Protein AF-A0A3C0NTE4-F1 (afdb_monomer)

Secondary structure (DSSP, 8-state):
-----B--EETTEE--B-SPPEEEEETTEEEEEEE-B--SSGGGGT-----EEEEEEES---S-BS-GGGTSEEE-EEESSSSEEEE-------TTTS-EEEEE--STT-B--S--EEETTEEEEEEEE---BTTBTT-EEEEEEEETTTSS----SS---EEEEEESS-EEEEEEEEETTEEEEEEEETTEEEEEEETT------S-S-------------

pLDDT: mean 89.64, std 13.51, range [40.78, 98.81]

Mean predicted aligned error: 5.77 Å

Foldseek 3Di:
DDAAAEFEDDPNHGFAFQAAWDWFADPNWIWTKTKTADDDDPVLLPDQGWIKIDIFTPPPDPHYHYYLVVFAAEWEWADPDDFWIFTPDDDDFDVVPGGYHMYIDPDGSKGFNYYWDDDQQKIWTKIFRRDCDPVANQHWIKTFIARSRHRFDQQDVVGDRIGIGIGPAGWPDWDWDADPNDTWIFTAGPVHRDTDTDPDRDHNHDPPGDDDDDDDDDDDDD

Sequence (222 aa):
TVLKFAKLQANGIAQPITTSPELGLVDNKKVIIAGTGKYLEVADLTNSDQQTLYAIKDDSATATLNNPRATLVQQTIVPDGADTRKSGTNNGVNFTTGNGWYVDFPDPRERQNISSRLVLGTLLLPTTVPTSTACQPAGYGWFNYLDYRTGLAVKTTPSSNVVSQRTTAPSVGFNVVYIDGKPKVSNVVADNPNPVLLPDIPFAGSGTGFQVKRSIWREITE

Structure (mmCIF, N/CA/C/O backbone):
data_AF-A0A3C0NTE4-F1
#
_entry.id   AF-A0A3C0NTE4-F1
#
loop_
_atom_site.group_PDB
_atom_site.id
_atom_site.type_symbol
_atom_site.label_atom_id
_atom_site.label_alt_id
_atom_site.label_comp_id
_atom_site.label_asym_id
_atom_site.label_entity_id
_atom_site.label_seq_id
_atom_site.pdbx_PDB_ins_code
_atom_site.Cartn_x
_atom_site.Cartn_y
_atom_site.Cartn_z
_atom_site.occupancy
_atom_site.B_iso_or_equiv
_atom_site.auth_seq_id
_atom_site.auth_comp_id
_atom_site.auth_asym_id
_atom_site.auth_atom_id
_atom_site.pdbx_PDB_model_num
ATOM 1 N N . THR A 1 1 ? -29.127 0.402 8.827 1.00 64.44 1 THR A N 1
ATOM 2 C CA . THR A 1 1 ? -28.525 1.659 8.343 1.00 64.44 1 THR A CA 1
ATOM 3 C C . THR A 1 1 ? -27.193 1.339 7.715 1.00 64.44 1 THR A C 1
ATOM 5 O O . THR A 1 1 ? -26.429 0.601 8.325 1.00 64.44 1 THR A O 1
ATOM 8 N N . VAL A 1 2 ? -26.945 1.802 6.492 1.00 72.81 2 VAL A N 1
ATOM 9 C CA . VAL A 1 2 ? -25.637 1.658 5.838 1.00 72.81 2 VAL A CA 1
ATOM 10 C C . VAL A 1 2 ? -24.774 2.846 6.257 1.00 72.81 2 VAL A C 1
ATOM 12 O O . VAL A 1 2 ? -25.259 3.973 6.276 1.00 72.81 2 VAL A O 1
ATOM 15 N N . LEU A 1 3 ? -23.523 2.590 6.637 1.00 84.94 3 LEU A N 1
ATOM 16 C CA . LEU A 1 3 ? -22.565 3.616 7.037 1.00 84.94 3 LEU A CA 1
ATOM 17 C C . LEU A 1 3 ? -21.454 3.702 5.992 1.00 84.94 3 LEU A C 1
ATOM 19 O O . LEU A 1 3 ? -20.805 2.700 5.691 1.00 84.94 3 LEU A O 1
ATOM 23 N N . LYS A 1 4 ? -21.171 4.909 5.493 1.00 89.75 4 LYS A N 1
ATOM 24 C CA . LYS A 1 4 ? -19.922 5.165 4.770 1.00 89.75 4 LYS A CA 1
ATOM 25 C C . LYS A 1 4 ? -18.762 5.039 5.757 1.00 89.75 4 LYS A C 1
ATOM 27 O O . LYS A 1 4 ? -18.670 5.840 6.683 1.00 89.75 4 LYS A O 1
ATOM 32 N N . PHE A 1 5 ? -17.887 4.057 5.562 1.00 92.38 5 PHE A N 1
ATOM 33 C CA . PHE A 1 5 ? -16.819 3.750 6.520 1.00 92.38 5 PHE A CA 1
ATOM 34 C C . PHE A 1 5 ? -15.799 4.896 6.669 1.00 92.38 5 PHE A C 1
ATOM 36 O O . PHE A 1 5 ? -15.594 5.413 7.767 1.00 92.38 5 PHE A O 1
ATOM 43 N N . ALA A 1 6 ? -15.206 5.357 5.562 1.00 94.56 6 ALA A N 1
ATOM 44 C CA . ALA A 1 6 ? -14.203 6.424 5.560 1.00 94.56 6 ALA A CA 1
ATOM 45 C C . ALA A 1 6 ? -14.244 7.265 4.271 1.00 94.56 6 ALA A C 1
ATOM 47 O O . ALA A 1 6 ? -14.741 6.818 3.235 1.00 94.56 6 ALA A O 1
ATOM 48 N N . LYS A 1 7 ? -13.700 8.487 4.327 1.00 95.50 7 LYS A N 1
ATOM 49 C CA . LYS A 1 7 ? -13.364 9.312 3.154 1.00 95.50 7 LYS A CA 1
ATOM 50 C C . LYS A 1 7 ? -11.841 9.386 3.032 1.00 95.50 7 LYS A C 1
ATOM 52 O O . LYS A 1 7 ? -11.196 10.044 3.843 1.00 95.50 7 LYS A O 1
ATOM 57 N N . LEU A 1 8 ? -11.272 8.678 2.057 1.00 97.19 8 LEU A N 1
ATOM 58 C CA . LEU A 1 8 ? -9.827 8.688 1.814 1.00 97.19 8 LEU A CA 1
ATOM 59 C C . LEU A 1 8 ? -9.462 9.898 0.957 1.00 97.19 8 LEU A C 1
ATOM 61 O O . LEU A 1 8 ? -10.067 10.123 -0.093 1.00 97.19 8 LEU A O 1
ATOM 65 N N . GLN A 1 9 ? -8.504 10.688 1.432 1.00 96.19 9 GLN A N 1
ATOM 66 C CA . GLN A 1 9 ? -8.061 11.897 0.754 1.00 96.19 9 GLN A CA 1
ATOM 67 C C . GLN A 1 9 ? -6.613 12.237 1.103 1.00 96.19 9 GLN A C 1
ATOM 69 O O . GLN A 1 9 ? -6.148 11.982 2.219 1.00 96.19 9 GLN A O 1
ATOM 74 N N . ALA A 1 10 ? -5.927 12.886 0.168 1.00 96.25 10 ALA A N 1
ATOM 75 C CA . ALA A 1 10 ? -4.619 13.501 0.355 1.00 96.25 10 ALA A CA 1
ATOM 76 C C . ALA A 1 10 ? -4.703 14.959 -0.090 1.00 96.25 10 ALA A C 1
ATOM 78 O O . ALA A 1 10 ? -5.203 15.234 -1.175 1.00 96.25 10 ALA A O 1
ATOM 79 N N . ASN A 1 11 ? -4.253 15.902 0.743 1.00 93.50 11 ASN A N 1
ATOM 80 C CA . ASN A 1 11 ? -4.278 17.337 0.418 1.00 93.50 11 ASN A CA 1
ATOM 81 C C . ASN A 1 11 ? -5.663 17.852 -0.036 1.00 93.50 11 ASN A C 1
ATOM 83 O O . ASN A 1 11 ? -5.763 18.710 -0.905 1.00 93.50 11 ASN A O 1
ATOM 87 N N . GLY A 1 12 ? -6.740 17.298 0.533 1.00 92.44 12 GLY A N 1
ATOM 88 C CA . GLY A 1 12 ? -8.122 17.639 0.170 1.00 92.44 12 GLY A CA 1
ATOM 89 C C . GLY A 1 12 ? -8.637 16.997 -1.125 1.00 92.44 12 GLY A C 1
ATOM 90 O O . GLY A 1 12 ? -9.803 17.182 -1.459 1.00 92.44 12 GLY A O 1
ATOM 91 N N . ILE A 1 13 ? -7.814 16.216 -1.827 1.00 95.94 13 ILE A N 1
ATOM 92 C CA . ILE A 1 13 ? -8.187 15.490 -3.044 1.00 95.94 13 ILE A CA 1
ATOM 93 C C . ILE A 1 13 ? -8.618 14.073 -2.665 1.00 95.94 13 ILE A C 1
ATOM 95 O O . ILE A 1 13 ? -7.888 13.358 -1.974 1.00 95.94 13 ILE A O 1
ATOM 99 N N . ALA A 1 14 ? -9.810 13.667 -3.107 1.00 96.38 14 ALA A N 1
ATOM 100 C CA . ALA A 1 14 ? -10.323 12.319 -2.888 1.00 96.38 14 ALA A CA 1
ATOM 101 C C . ALA A 1 14 ? -9.453 11.277 -3.603 1.00 96.38 14 ALA A C 1
ATOM 103 O O . ALA A 1 14 ? -9.078 11.452 -4.760 1.00 96.38 14 ALA A O 1
ATOM 104 N N . GLN A 1 15 ? -9.167 10.170 -2.924 1.00 97.19 15 GLN A N 1
ATOM 105 C CA . GLN A 1 15 ? -8.334 9.104 -3.468 1.00 97.19 15 GLN A CA 1
ATOM 106 C C . GLN A 1 15 ? -9.200 7.900 -3.872 1.00 97.19 15 GLN A C 1
ATOM 108 O O . GLN A 1 15 ? -9.870 7.323 -3.009 1.00 97.19 15 GLN A O 1
ATOM 113 N N . PRO A 1 16 ? -9.223 7.511 -5.160 1.00 96.75 16 PRO A N 1
ATOM 114 C CA . PRO A 1 16 ? -10.034 6.391 -5.626 1.00 96.75 16 PRO A CA 1
ATOM 115 C C . PRO A 1 16 ? -9.473 5.054 -5.132 1.00 96.75 16 PRO A C 1
ATOM 117 O O . PRO A 1 16 ? -8.267 4.905 -4.955 1.00 96.75 16 PRO A O 1
ATOM 120 N N . ILE A 1 17 ? -10.342 4.059 -4.956 1.00 96.94 17 ILE A N 1
ATOM 121 C CA . ILE A 1 17 ? -9.961 2.676 -4.647 1.00 96.94 17 ILE A CA 1
ATOM 122 C C . ILE A 1 17 ? -10.476 1.807 -5.793 1.00 96.94 17 ILE A C 1
ATOM 124 O O . ILE A 1 17 ? -11.678 1.783 -6.039 1.00 96.94 17 ILE A O 1
ATOM 128 N N . THR A 1 18 ? -9.585 1.101 -6.488 1.00 95.69 18 THR A N 1
ATOM 129 C CA . THR A 1 18 ? -9.959 0.195 -7.595 1.00 95.69 18 THR A CA 1
ATOM 130 C C . THR A 1 18 ? -9.745 -1.280 -7.271 1.00 95.69 18 THR A C 1
ATOM 132 O O . THR A 1 18 ? -10.193 -2.155 -8.008 1.00 95.69 18 THR A O 1
ATOM 135 N N . THR A 1 19 ? -9.091 -1.579 -6.150 1.00 95.06 19 THR A N 1
ATOM 136 C CA . THR A 1 19 ? -8.780 -2.943 -5.721 1.00 95.06 19 THR A CA 1
ATOM 137 C C . THR A 1 19 ? -9.602 -3.355 -4.514 1.00 95.06 19 THR A C 1
ATOM 139 O O . THR A 1 19 ? -9.972 -2.519 -3.690 1.00 95.06 19 THR A O 1
ATOM 142 N N . SER A 1 20 ? -9.828 -4.660 -4.353 1.00 93.81 20 SER A N 1
ATOM 143 C CA . SER A 1 20 ? -10.493 -5.172 -3.154 1.00 93.81 20 SER A CA 1
ATOM 144 C C . SER A 1 20 ? -9.650 -4.873 -1.904 1.00 93.81 20 SER A C 1
ATOM 146 O O . SER A 1 20 ? -8.464 -5.211 -1.899 1.00 93.81 20 SER A O 1
ATOM 148 N N . PRO A 1 21 ? -10.230 -4.283 -0.842 1.00 95.12 21 PRO A N 1
ATOM 149 C CA . PRO A 1 21 ? -9.577 -4.175 0.454 1.00 95.12 21 PRO A CA 1
ATOM 150 C C . PRO A 1 21 ? -9.241 -5.551 1.028 1.00 95.12 21 PRO A C 1
ATOM 152 O O . PRO A 1 21 ? -10.011 -6.505 0.884 1.00 95.12 21 PRO A O 1
ATOM 155 N N . GLU A 1 22 ? -8.124 -5.630 1.737 1.00 95.12 22 GLU A N 1
ATOM 156 C CA . GLU A 1 22 ? -7.721 -6.810 2.490 1.00 95.12 22 GLU A CA 1
ATOM 157 C C . GLU A 1 22 ? -8.137 -6.658 3.957 1.00 95.12 22 GLU A C 1
ATOM 159 O O . GLU A 1 22 ? -8.094 -5.568 4.529 1.00 95.12 22 GLU A O 1
ATOM 164 N N . LEU A 1 23 ? -8.558 -7.759 4.576 1.00 93.31 23 LEU A N 1
ATOM 165 C CA . LEU A 1 23 ? -8.965 -7.778 5.978 1.00 93.31 23 LEU A CA 1
ATOM 166 C C . LEU A 1 23 ? -7.893 -8.447 6.833 1.00 93.31 23 LEU A C 1
ATOM 168 O O . LEU A 1 23 ? -7.402 -9.526 6.504 1.00 93.31 23 LEU A O 1
ATOM 172 N N . GLY A 1 24 ? -7.572 -7.819 7.958 1.00 91.00 24 GLY A N 1
ATOM 173 C CA . GLY A 1 24 ? -6.685 -8.357 8.981 1.00 91.00 24 GLY A CA 1
ATOM 174 C C . GLY A 1 24 ? -7.336 -8.350 10.361 1.00 91.00 24 GLY A C 1
ATOM 175 O O . GLY A 1 24 ? -8.326 -7.660 10.606 1.00 91.00 24 GLY A O 1
ATOM 176 N N . LEU A 1 25 ? -6.745 -9.110 11.280 1.00 91.75 25 LEU A N 1
ATOM 177 C CA .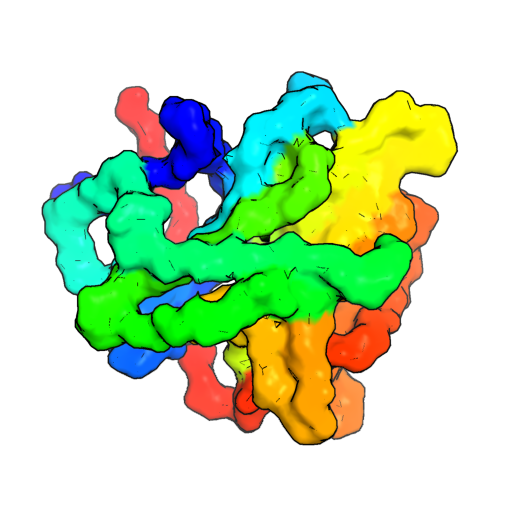 LEU A 1 25 ? -7.057 -9.056 12.706 1.00 91.75 25 LEU A CA 1
ATOM 178 C C . LEU A 1 25 ? -5.785 -8.646 13.456 1.00 91.75 25 LEU A C 1
ATOM 180 O O . LEU A 1 25 ? -4.761 -9.317 13.320 1.00 91.75 25 LEU A O 1
ATOM 184 N N . VAL A 1 26 ? -5.832 -7.551 14.213 1.00 91.06 26 VAL A N 1
ATOM 185 C CA . VAL A 1 26 ? -4.727 -7.068 15.061 1.00 91.06 26 VAL A CA 1
ATOM 186 C C . VAL A 1 26 ? -5.277 -6.884 16.464 1.00 91.06 26 VAL A C 1
ATOM 188 O O . VAL A 1 26 ? -6.219 -6.122 16.635 1.00 91.06 26 VAL A O 1
ATOM 191 N N . ASP A 1 27 ? -4.748 -7.606 17.451 1.00 88.44 27 ASP A N 1
ATOM 192 C CA . ASP A 1 27 ? -5.193 -7.517 18.852 1.00 88.44 27 ASP A CA 1
ATOM 193 C C . ASP A 1 27 ? -6.727 -7.621 19.013 1.00 88.44 27 ASP A C 1
ATOM 195 O O . ASP A 1 27 ? -7.369 -6.817 19.687 1.00 88.44 27 ASP A O 1
ATOM 199 N N . ASN A 1 28 ? -7.340 -8.598 18.329 1.00 88.44 28 ASN A N 1
ATOM 200 C CA . ASN A 1 28 ? -8.797 -8.808 18.231 1.00 88.44 28 ASN A CA 1
ATOM 201 C C . ASN A 1 28 ? -9.605 -7.656 17.603 1.00 88.44 28 ASN A C 1
ATOM 203 O O . ASN A 1 28 ? -10.836 -7.686 17.610 1.00 88.44 28 ASN A O 1
ATOM 207 N N . LYS A 1 29 ? -8.943 -6.668 17.003 1.00 90.94 29 LYS A N 1
ATOM 208 C CA . LYS A 1 29 ? -9.568 -5.603 16.220 1.00 90.94 29 LYS A CA 1
ATOM 209 C C . LYS A 1 29 ? -9.537 -5.952 14.740 1.00 90.94 29 LYS A C 1
ATOM 211 O O . LYS A 1 29 ? -8.497 -6.349 14.209 1.00 90.94 29 LYS A O 1
ATOM 216 N N . LYS A 1 30 ? -10.681 -5.816 14.067 1.00 92.44 30 LYS A N 1
ATOM 217 C CA . LYS A 1 30 ? -10.756 -5.961 12.610 1.00 92.44 30 LYS A CA 1
ATOM 218 C C . LYS A 1 30 ? -10.056 -4.763 11.986 1.00 92.44 30 LYS A C 1
ATOM 220 O O . LYS A 1 30 ? -10.242 -3.634 12.434 1.00 92.44 30 LYS A O 1
ATOM 225 N N . VAL A 1 31 ? -9.247 -5.008 10.969 1.00 94.56 31 VAL A N 1
ATOM 226 C CA . VAL A 1 31 ? -8.503 -3.970 10.259 1.00 94.56 31 VAL A CA 1
ATOM 227 C C . VAL A 1 31 ? -8.813 -4.092 8.780 1.00 94.56 31 VAL A C 1
ATOM 229 O O . VAL A 1 31 ? -8.648 -5.162 8.196 1.00 94.56 31 VAL A O 1
ATOM 232 N N . ILE A 1 32 ? -9.270 -2.995 8.189 1.00 95.81 32 ILE A N 1
ATOM 233 C CA . ILE A 1 32 ? -9.521 -2.857 6.760 1.00 95.81 32 ILE A CA 1
ATOM 234 C C . ILE A 1 32 ? -8.296 -2.195 6.146 1.00 95.81 32 ILE A C 1
ATOM 236 O O . ILE A 1 32 ? -7.936 -1.076 6.514 1.00 95.81 32 ILE A O 1
ATOM 240 N N . ILE A 1 33 ? -7.658 -2.892 5.215 1.00 97.88 33 ILE A N 1
ATOM 241 C CA . ILE A 1 33 ? -6.460 -2.437 4.525 1.00 97.88 33 ILE A CA 1
ATOM 242 C C . ILE A 1 33 ? -6.824 -2.138 3.077 1.00 97.88 33 ILE A C 1
ATOM 244 O O . ILE A 1 33 ? -7.288 -3.019 2.359 1.00 97.88 33 ILE A O 1
ATOM 248 N N . ALA A 1 34 ? -6.605 -0.909 2.634 1.00 97.69 34 ALA A N 1
ATOM 249 C CA . ALA A 1 34 ? -6.894 -0.493 1.269 1.00 97.69 34 ALA A CA 1
ATOM 250 C C . ALA A 1 34 ? -5.816 0.471 0.788 1.00 97.69 34 ALA A C 1
ATOM 252 O O . ALA A 1 34 ? -5.534 1.463 1.462 1.00 97.69 34 ALA A O 1
ATOM 253 N N . GLY A 1 35 ? -5.221 0.192 -0.368 1.00 98.19 35 GLY A N 1
ATOM 254 C CA . GLY A 1 35 ? -4.438 1.189 -1.081 1.00 98.19 35 GLY A CA 1
ATOM 255 C C . GLY A 1 35 ? -5.264 1.862 -2.160 1.00 98.19 35 GLY A C 1
ATOM 256 O O . GLY A 1 35 ? -6.245 1.318 -2.676 1.00 98.19 35 GLY A O 1
ATOM 257 N N . THR A 1 36 ? -4.881 3.097 -2.440 1.00 98.44 36 THR A N 1
ATOM 258 C CA . THR A 1 36 ? -5.585 3.960 -3.372 1.00 98.44 36 THR A CA 1
ATOM 259 C C . THR A 1 36 ? -4.879 3.997 -4.721 1.00 98.44 36 THR A C 1
ATOM 261 O O . THR A 1 36 ? -3.681 3.720 -4.850 1.00 98.44 36 THR A O 1
ATOM 264 N N . GLY A 1 37 ? -5.646 4.318 -5.751 1.00 97.25 37 GLY A N 1
ATOM 265 C CA . GLY A 1 37 ? -5.175 4.329 -7.119 1.00 97.25 37 GLY A CA 1
ATOM 266 C C . GLY A 1 37 ? -6.257 3.957 -8.112 1.00 97.25 37 GLY A C 1
ATOM 267 O O . GLY A 1 37 ? -7.095 3.094 -7.845 1.00 97.25 37 GLY A O 1
ATOM 268 N N . LYS A 1 38 ? -6.199 4.582 -9.289 1.00 94.50 38 LYS A N 1
ATOM 269 C CA . LYS A 1 38 ? -6.908 4.127 -10.486 1.00 94.50 38 LYS A CA 1
ATOM 270 C C . LYS A 1 38 ? -5.971 4.073 -11.690 1.00 94.50 38 LYS A C 1
ATOM 272 O O . LYS A 1 38 ? -5.059 4.895 -11.818 1.00 94.50 38 LYS A O 1
ATOM 277 N N . TYR A 1 39 ? -6.174 3.060 -12.523 1.00 92.31 39 TYR A N 1
ATOM 278 C CA . TYR A 1 39 ? -5.404 2.815 -13.741 1.00 92.31 39 TYR A CA 1
ATOM 279 C C . TYR A 1 39 ? -6.313 2.190 -14.807 1.00 92.31 39 TYR A C 1
ATOM 281 O O . TYR A 1 39 ? -6.113 1.057 -15.234 1.00 92.31 39 TYR A O 1
ATOM 289 N N . LEU A 1 40 ? -7.392 2.905 -15.131 1.00 90.12 40 LEU A N 1
ATOM 290 C CA . LEU A 1 40 ? -8.499 2.450 -15.980 1.00 90.12 40 LEU A CA 1
ATOM 291 C C . LEU A 1 40 ? -8.756 3.399 -17.163 1.00 90.12 40 LEU A C 1
ATOM 293 O O . LEU A 1 40 ? -9.425 3.016 -18.118 1.00 90.12 40 LEU A O 1
ATOM 297 N N . GLU A 1 41 ? -8.225 4.623 -17.116 1.00 90.31 41 GLU A N 1
ATOM 298 C CA . GLU A 1 41 ? -8.459 5.675 -18.108 1.00 90.31 41 GLU A CA 1
ATOM 299 C C . GLU A 1 41 ? -7.144 6.326 -18.560 1.00 90.31 41 GLU A C 1
ATOM 301 O O . GLU A 1 41 ? -6.145 6.324 -17.844 1.00 90.31 41 GLU A O 1
ATOM 306 N N . VAL A 1 42 ? -7.145 6.977 -19.727 1.00 88.69 42 VAL A N 1
ATOM 307 C CA . VAL A 1 42 ? -5.946 7.643 -20.277 1.00 88.69 42 VAL A CA 1
ATOM 308 C C . VAL A 1 42 ? -5.405 8.736 -19.346 1.00 88.69 42 VAL A C 1
ATOM 310 O O . VAL A 1 42 ? -4.193 8.888 -19.207 1.00 88.69 42 VAL A O 1
ATOM 313 N N . ALA A 1 43 ? -6.285 9.468 -18.655 1.00 90.81 43 ALA A N 1
ATOM 314 C CA . ALA A 1 43 ? -5.885 10.504 -17.699 1.00 90.81 43 ALA A CA 1
ATOM 315 C C . ALA A 1 43 ? -5.075 9.949 -16.508 1.00 90.81 43 ALA A C 1
ATOM 317 O O . ALA A 1 43 ? -4.324 10.687 -15.864 1.00 90.81 43 ALA A O 1
ATOM 318 N N . ASP A 1 44 ? -5.172 8.645 -16.235 1.00 91.06 44 ASP A N 1
ATOM 319 C CA . ASP A 1 44 ? -4.432 7.999 -15.152 1.00 91.06 44 ASP A CA 1
ATOM 320 C C . ASP A 1 44 ? -2.938 7.933 -15.436 1.00 91.06 44 ASP A C 1
ATOM 322 O O . ASP A 1 44 ? -2.146 7.913 -14.498 1.00 91.06 44 ASP A O 1
ATOM 326 N N . LEU A 1 45 ? -2.541 7.966 -16.709 1.00 89.75 45 LEU A N 1
ATOM 327 C CA . LEU A 1 45 ? -1.137 7.920 -17.109 1.00 89.75 45 LEU A CA 1
ATOM 328 C C . LEU A 1 45 ? -0.361 9.166 -16.650 1.00 89.75 45 LEU A C 1
ATOM 330 O O . LEU A 1 45 ? 0.850 9.103 -16.440 1.00 89.75 45 LEU A O 1
ATOM 334 N N . THR A 1 46 ? -1.049 10.300 -16.492 1.00 91.94 46 THR A N 1
ATOM 335 C CA . THR A 1 46 ? -0.427 11.593 -16.174 1.00 91.94 46 THR A CA 1
ATOM 336 C C . THR A 1 46 ? -0.824 12.151 -14.813 1.00 91.94 46 THR A C 1
ATOM 338 O O . THR A 1 46 ? -0.075 12.973 -14.281 1.00 91.94 46 THR A O 1
ATOM 341 N N . ASN A 1 47 ? -1.950 11.711 -14.232 1.00 93.19 47 ASN A N 1
ATOM 342 C CA . ASN A 1 47 ? -2.381 12.136 -12.899 1.00 93.19 47 ASN A CA 1
ATOM 343 C C . ASN A 1 47 ? -1.296 11.833 -11.852 1.00 93.19 47 ASN A C 1
ATOM 345 O O . ASN A 1 47 ? -0.830 10.697 -11.743 1.00 93.19 47 ASN A O 1
ATOM 349 N N . SER A 1 48 ? -0.906 12.857 -11.096 1.00 95.06 48 SER A N 1
ATOM 350 C CA . SER A 1 48 ? 0.139 12.802 -10.070 1.00 95.06 48 SER A CA 1
ATOM 351 C C . SER A 1 48 ? -0.391 13.059 -8.664 1.00 95.06 48 SER A C 1
ATOM 353 O O . SER A 1 48 ? 0.396 13.392 -7.780 1.00 95.06 48 SER A O 1
ATOM 355 N N . ASP A 1 49 ? -1.701 12.927 -8.453 1.00 96.62 49 ASP A N 1
ATOM 356 C CA . ASP A 1 49 ? -2.274 13.066 -7.120 1.00 96.62 49 ASP A CA 1
ATOM 357 C C . ASP A 1 49 ? -1.731 11.950 -6.226 1.00 96.62 49 ASP A C 1
ATOM 359 O O . ASP A 1 49 ? -1.698 10.778 -6.620 1.00 96.62 49 ASP A O 1
ATOM 363 N N . GLN A 1 50 ? -1.304 12.322 -5.018 1.00 98.00 50 GLN A N 1
ATOM 364 C CA . GLN A 1 50 ? -0.722 11.397 -4.051 1.00 98.00 50 GLN A CA 1
ATOM 365 C C . GLN A 1 50 ? -1.671 10.222 -3.801 1.00 98.00 50 GLN A C 1
ATOM 367 O O . GLN A 1 50 ? -2.846 10.423 -3.489 1.00 98.00 50 GLN A O 1
ATOM 372 N N . GLN A 1 51 ? -1.151 9.000 -3.886 1.00 98.56 51 GLN A N 1
ATOM 373 C CA . GLN A 1 51 ? -1.855 7.780 -3.496 1.00 98.56 51 GLN A CA 1
ATOM 374 C C . GLN A 1 51 ? -1.215 7.157 -2.255 1.00 98.56 51 GLN A C 1
ATOM 376 O O . GLN A 1 51 ? -0.076 7.468 -1.896 1.00 98.56 51 GLN A O 1
ATOM 381 N N . THR A 1 52 ? -1.976 6.319 -1.561 1.00 98.75 52 THR A N 1
ATOM 382 C CA . THR A 1 52 ? -1.684 5.959 -0.174 1.00 98.75 52 THR A CA 1
ATOM 383 C C . THR A 1 52 ? -2.228 4.589 0.146 1.00 98.75 52 THR A C 1
ATOM 385 O O . THR A 1 52 ? -3.304 4.207 -0.307 1.00 98.75 52 THR A O 1
ATOM 388 N N . LEU A 1 53 ? -1.506 3.874 0.993 1.00 98.81 53 LEU A N 1
ATOM 389 C CA . LEU A 1 53 ? -1.986 2.674 1.645 1.00 98.81 53 LEU A CA 1
ATOM 390 C C . LEU A 1 53 ? -2.492 3.014 3.044 1.00 98.81 53 LEU A C 1
ATOM 392 O O . LEU A 1 53 ? -1.790 3.643 3.833 1.00 98.81 53 LEU A O 1
ATOM 396 N N . TYR A 1 54 ? -3.697 2.553 3.357 1.00 98.69 54 TYR A N 1
ATOM 397 C CA . TYR A 1 54 ? -4.345 2.722 4.649 1.00 98.69 54 TYR A CA 1
ATOM 398 C C . TYR A 1 54 ? -4.574 1.371 5.314 1.00 98.69 54 TYR A C 1
ATOM 400 O O . TYR A 1 54 ? -5.003 0.428 4.655 1.00 98.69 54 TYR A O 1
ATOM 408 N N . ALA A 1 55 ? -4.380 1.309 6.629 1.00 98.06 55 ALA A N 1
ATOM 409 C CA . ALA A 1 55 ? -4.861 0.239 7.490 1.00 98.06 55 ALA A CA 1
ATOM 410 C C . ALA A 1 55 ? -5.699 0.861 8.610 1.00 98.06 55 ALA A C 1
ATOM 412 O O . ALA A 1 55 ? -5.167 1.521 9.503 1.00 98.06 55 ALA A O 1
ATOM 413 N N . ILE A 1 56 ? -7.016 0.677 8.539 1.00 97.56 56 ILE A N 1
ATOM 414 C CA . ILE A 1 56 ? -7.994 1.348 9.397 1.00 97.56 56 ILE A CA 1
ATOM 415 C C . ILE A 1 56 ? -8.701 0.311 10.260 1.00 97.56 56 ILE A C 1
ATOM 417 O O . ILE A 1 56 ? -9.250 -0.668 9.759 1.00 97.56 56 ILE A O 1
ATOM 421 N N . LYS A 1 57 ? -8.715 0.544 11.567 1.00 95.50 57 LYS A N 1
ATOM 422 C CA . LYS A 1 57 ? -9.481 -0.242 12.528 1.00 95.50 57 LYS A CA 1
ATOM 423 C C . LYS A 1 57 ? -10.982 -0.105 12.264 1.00 95.50 57 LYS A C 1
ATOM 425 O O . LYS A 1 57 ? -11.506 1.005 12.241 1.00 95.50 57 LYS A O 1
ATOM 430 N N . ASP A 1 58 ? -11.670 -1.233 12.156 1.00 91.88 58 ASP A N 1
ATOM 431 C CA . ASP A 1 58 ? -13.127 -1.322 12.208 1.00 91.88 58 ASP A CA 1
ATOM 432 C C . ASP A 1 58 ? -13.551 -1.926 13.554 1.00 91.88 58 ASP A C 1
ATOM 434 O O . ASP A 1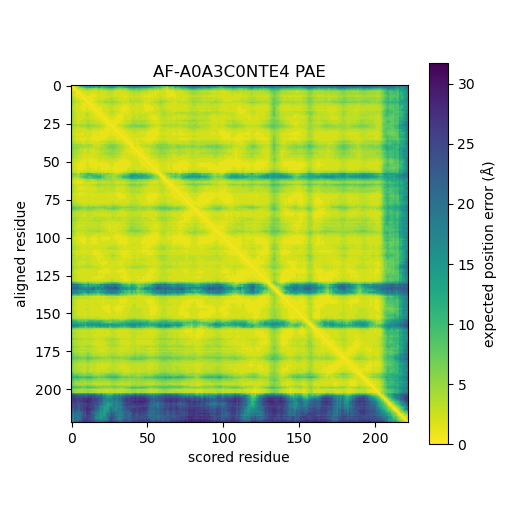 58 ? -13.539 -3.143 13.754 1.00 91.88 58 ASP A O 1
ATOM 438 N N . ASP A 1 59 ? -13.893 -1.052 14.501 1.00 84.44 59 ASP A N 1
ATOM 439 C CA . ASP A 1 59 ? -14.365 -1.420 15.841 1.00 84.44 59 ASP A CA 1
ATOM 440 C C . ASP A 1 59 ? -15.858 -1.108 15.991 1.00 84.44 59 ASP A C 1
ATOM 442 O O . ASP A 1 59 ? -16.278 -0.430 16.924 1.00 84.44 59 ASP A O 1
ATOM 446 N N . SER A 1 60 ? -16.660 -1.575 15.027 1.00 80.81 60 SER A N 1
ATOM 447 C CA . SER A 1 60 ? -18.098 -1.278 14.934 1.00 80.81 60 SER A CA 1
ATOM 448 C C . SER A 1 60 ? -18.357 0.221 14.797 1.00 80.81 60 SER A C 1
ATOM 450 O O . SER A 1 60 ? -19.108 0.815 15.573 1.00 80.81 60 SER A O 1
ATOM 452 N N . ALA A 1 61 ? -17.693 0.838 13.815 1.00 80.50 61 ALA A N 1
ATOM 453 C CA . ALA A 1 61 ? -17.814 2.268 13.568 1.00 80.50 61 ALA A CA 1
ATOM 454 C C . ALA A 1 61 ? -19.292 2.686 13.453 1.00 80.50 61 ALA A C 1
ATOM 456 O O . ALA A 1 61 ? -20.074 2.070 12.730 1.00 80.50 61 ALA A O 1
ATOM 457 N N . THR A 1 62 ? -19.666 3.750 14.164 1.00 85.62 62 THR A N 1
ATOM 458 C CA . THR A 1 62 ? -21.014 4.346 14.126 1.00 85.62 62 THR A CA 1
ATOM 459 C C . THR A 1 62 ? -21.051 5.670 13.362 1.00 85.62 62 THR A C 1
ATOM 461 O O . THR A 1 62 ? -22.128 6.201 13.100 1.00 85.62 62 THR A O 1
ATOM 464 N N . ALA A 1 63 ? -19.885 6.192 12.970 1.00 89.81 63 ALA A N 1
ATOM 465 C CA . ALA A 1 63 ? -19.722 7.434 12.228 1.00 89.81 63 ALA A CA 1
ATOM 466 C C . ALA A 1 63 ? -18.652 7.288 11.136 1.00 89.81 63 ALA A C 1
ATOM 468 O O . ALA A 1 63 ? -17.708 6.510 11.269 1.00 89.81 63 ALA A O 1
ATOM 469 N N . THR A 1 64 ? -18.794 8.060 10.057 1.00 92.38 64 THR A N 1
ATOM 470 C CA . THR A 1 64 ? -17.829 8.086 8.953 1.00 92.38 64 THR A CA 1
ATOM 471 C C . THR A 1 64 ? -16.525 8.746 9.381 1.00 92.38 64 THR A C 1
ATOM 473 O O . THR A 1 64 ? -16.522 9.884 9.855 1.00 92.38 64 THR A O 1
ATOM 476 N N . LEU A 1 65 ? -15.394 8.097 9.104 1.00 93.25 65 LEU A N 1
ATOM 477 C CA . LEU A 1 65 ? -14.077 8.699 9.289 1.00 93.25 65 LEU A CA 1
ATOM 478 C C . LEU A 1 65 ? -13.762 9.660 8.124 1.00 93.25 65 LEU A C 1
ATOM 480 O O . LEU A 1 65 ? -13.278 9.246 7.072 1.00 93.25 65 LEU A O 1
ATOM 484 N N . ASN A 1 66 ? -14.081 10.950 8.289 1.00 90.38 66 ASN A N 1
ATOM 485 C CA . ASN A 1 66 ? -14.021 11.957 7.212 1.00 90.38 66 ASN A CA 1
ATOM 486 C C . ASN A 1 66 ? -12.599 12.363 6.771 1.00 90.38 66 ASN A C 1
ATOM 488 O O . ASN A 1 66 ? -12.445 12.916 5.688 1.00 90.38 66 ASN A O 1
ATOM 492 N N . ASN A 1 67 ? -11.574 12.104 7.586 1.00 92.38 67 ASN A N 1
ATOM 493 C CA . ASN A 1 67 ? -10.170 12.314 7.229 1.00 92.38 67 ASN A CA 1
ATOM 494 C C . ASN A 1 67 ? -9.284 11.370 8.059 1.00 92.38 67 ASN A C 1
ATOM 496 O O . ASN A 1 67 ? -8.787 11.769 9.117 1.00 92.38 67 ASN A O 1
ATOM 500 N N . PRO A 1 68 ? -9.093 10.112 7.627 1.00 95.12 68 PRO A N 1
ATOM 501 C CA . PRO A 1 68 ? -8.351 9.129 8.409 1.00 95.12 68 PRO A CA 1
ATOM 502 C C . PRO A 1 68 ? -6.947 9.598 8.800 1.00 95.12 68 PRO A C 1
ATOM 504 O O . PRO A 1 68 ? -6.533 9.380 9.936 1.00 95.12 68 PRO A O 1
ATOM 507 N N . ARG A 1 69 ? -6.253 10.339 7.925 1.00 96.31 69 ARG A N 1
ATOM 508 C CA . ARG A 1 69 ? -4.890 10.851 8.166 1.00 96.31 69 ARG A CA 1
ATOM 509 C C . ARG A 1 69 ? -4.742 11.704 9.426 1.00 96.31 69 ARG A C 1
ATOM 511 O O . ARG A 1 69 ? -3.646 11.778 9.959 1.00 96.31 69 ARG A O 1
ATOM 518 N N . ALA A 1 70 ? -5.819 12.329 9.905 1.00 95.38 70 ALA A N 1
ATOM 519 C CA . ALA A 1 70 ? -5.797 13.117 11.138 1.00 95.38 70 ALA A CA 1
ATOM 520 C C . ALA A 1 70 ? -5.702 12.253 12.411 1.00 95.38 70 ALA A C 1
ATOM 522 O O . ALA A 1 70 ? -5.380 12.764 13.477 1.00 95.38 70 ALA A O 1
ATOM 523 N N . THR A 1 71 ? -6.016 10.957 12.314 1.00 95.44 71 THR A N 1
ATOM 524 C CA . THR A 1 71 ? -6.076 10.034 13.465 1.00 95.44 71 THR A CA 1
ATOM 525 C C . THR A 1 71 ? -5.198 8.794 13.313 1.00 95.44 71 THR A C 1
ATOM 527 O O . THR A 1 71 ? -4.947 8.092 14.290 1.00 95.44 71 THR A O 1
ATOM 530 N N . LEU A 1 72 ? -4.773 8.489 12.087 1.00 98.12 72 LEU A N 1
ATOM 531 C CA . LEU A 1 72 ? -3.899 7.366 11.784 1.00 98.12 72 LEU A CA 1
ATOM 532 C C . LEU A 1 72 ? -2.435 7.768 11.967 1.00 98.12 72 LEU A C 1
ATOM 534 O O . LEU A 1 72 ? -2.044 8.895 11.669 1.00 98.12 72 LEU A O 1
ATOM 538 N N . VAL A 1 73 ? -1.615 6.813 12.393 1.00 98.69 73 VAL A N 1
ATOM 539 C CA . VAL A 1 73 ? -0.164 6.994 12.483 1.00 98.69 73 VAL A CA 1
ATOM 540 C C . VAL A 1 73 ? 0.429 7.028 11.075 1.00 98.69 73 VAL A C 1
ATOM 542 O O . VAL A 1 73 ? 0.229 6.099 10.293 1.00 98.69 73 VAL A O 1
ATOM 545 N N . GLN A 1 74 ? 1.167 8.087 10.749 1.00 98.62 74 GLN A N 1
ATOM 546 C CA . GLN A 1 74 ? 1.893 8.166 9.485 1.00 98.62 74 GLN A CA 1
ATOM 547 C C . GLN A 1 74 ? 3.149 7.297 9.536 1.00 98.62 74 GLN A C 1
ATOM 549 O O . GLN A 1 74 ? 3.950 7.413 10.466 1.00 98.62 74 GLN A O 1
ATOM 554 N N . GLN A 1 75 ? 3.347 6.488 8.502 1.00 98.69 75 GLN A N 1
ATOM 555 C CA . GLN A 1 75 ? 4.629 5.879 8.174 1.00 98.69 75 GLN A CA 1
ATOM 556 C C . GLN A 1 75 ? 5.193 6.494 6.896 1.00 98.69 75 GLN A C 1
ATOM 558 O O . GLN A 1 75 ? 4.455 7.070 6.093 1.00 98.69 75 GLN A O 1
ATOM 563 N N . THR A 1 76 ? 6.503 6.363 6.698 1.00 98.44 76 THR A N 1
ATOM 564 C CA . THR A 1 76 ? 7.158 6.759 5.448 1.00 98.44 76 THR A CA 1
ATOM 565 C C . THR A 1 76 ? 7.985 5.617 4.877 1.00 98.44 76 THR A C 1
ATOM 567 O O . THR A 1 76 ? 8.493 4.757 5.599 1.00 98.44 76 THR A O 1
ATOM 570 N N . ILE A 1 77 ? 8.122 5.621 3.554 1.00 98.56 77 ILE A N 1
ATOM 571 C CA . ILE A 1 77 ? 9.010 4.737 2.804 1.00 98.56 77 ILE A CA 1
ATOM 572 C C . ILE A 1 77 ? 10.060 5.625 2.147 1.00 98.56 77 ILE A C 1
ATOM 574 O O . ILE A 1 77 ? 9.722 6.646 1.552 1.00 98.56 77 ILE A O 1
ATOM 578 N N . VAL A 1 78 ? 11.330 5.248 2.273 1.00 98.25 78 VAL A N 1
ATOM 579 C CA . VAL A 1 78 ? 12.460 6.006 1.724 1.00 98.25 78 VAL A CA 1
ATOM 580 C C . VAL A 1 78 ? 13.352 5.105 0.869 1.00 98.25 78 VAL A C 1
ATOM 582 O O . VAL A 1 78 ? 13.388 3.892 1.102 1.00 98.25 78 VAL A O 1
ATOM 585 N N . PRO A 1 79 ? 14.083 5.661 -0.113 1.00 97.56 79 PRO A N 1
ATOM 586 C CA . PRO A 1 79 ? 15.026 4.890 -0.916 1.00 97.56 79 PRO A CA 1
ATOM 587 C C . PRO A 1 79 ? 16.090 4.179 -0.067 1.00 97.56 79 PRO A C 1
ATOM 589 O O . PRO A 1 79 ? 16.554 4.699 0.952 1.00 97.56 79 PRO A O 1
ATOM 592 N N . ASP A 1 80 ? 16.501 2.997 -0.516 1.00 96.06 80 ASP A N 1
ATOM 593 C CA . ASP A 1 80 ? 17.602 2.212 0.047 1.00 96.06 80 ASP A CA 1
ATOM 594 C C . ASP A 1 80 ? 18.461 1.627 -1.078 1.00 96.06 80 ASP A C 1
ATOM 596 O O . ASP A 1 80 ? 18.652 0.421 -1.174 1.00 96.06 80 ASP A O 1
ATOM 600 N N . GLY A 1 81 ? 18.903 2.490 -1.993 1.00 94.12 81 GLY A N 1
ATOM 601 C CA . GLY A 1 81 ? 19.487 2.102 -3.278 1.00 94.12 81 GLY A CA 1
ATOM 602 C C . GLY A 1 81 ? 18.549 2.411 -4.446 1.00 94.12 81 GLY A C 1
ATOM 603 O O . GLY A 1 81 ? 17.532 3.082 -4.274 1.00 94.12 81 GLY A O 1
ATOM 604 N N . ALA A 1 82 ? 18.917 1.955 -5.646 1.00 91.19 82 ALA A N 1
ATOM 605 C CA . ALA A 1 82 ? 18.159 2.230 -6.870 1.00 91.19 82 ALA A CA 1
ATOM 606 C C . ALA A 1 82 ? 16.870 1.396 -6.981 1.00 91.19 82 ALA A C 1
ATOM 608 O O . ALA A 1 82 ? 15.853 1.895 -7.460 1.00 91.19 82 ALA A O 1
ATOM 609 N N . ASP A 1 83 ? 16.918 0.146 -6.510 1.00 95.94 83 ASP A N 1
ATOM 610 C CA . ASP A 1 83 ? 15.863 -0.852 -6.731 1.00 95.94 83 ASP A CA 1
ATOM 611 C C . ASP A 1 83 ? 15.236 -1.373 -5.431 1.00 95.94 83 ASP A C 1
ATOM 613 O O . ASP A 1 83 ? 14.428 -2.301 -5.442 1.00 95.94 83 ASP A O 1
ATOM 617 N N . THR A 1 84 ? 15.579 -0.763 -4.299 1.00 97.06 84 THR A N 1
ATOM 618 C CA . THR A 1 84 ? 15.094 -1.143 -2.971 1.00 97.06 84 THR A CA 1
ATOM 619 C C . THR A 1 84 ? 14.666 0.080 -2.179 1.00 97.06 84 THR A C 1
ATOM 621 O O . THR A 1 84 ? 15.228 1.169 -2.306 1.00 97.06 84 THR A O 1
ATOM 624 N N . ARG A 1 85 ? 13.650 -0.105 -1.336 1.00 98.00 85 ARG A N 1
ATOM 625 C CA . ARG A 1 85 ? 13.176 0.902 -0.382 1.00 98.00 85 ARG A CA 1
ATOM 626 C C . ARG A 1 85 ? 13.144 0.320 1.017 1.00 98.00 85 ARG A C 1
ATOM 628 O O . ARG A 1 85 ? 12.956 -0.885 1.181 1.00 98.00 85 ARG A O 1
ATOM 635 N N . LYS A 1 86 ? 13.247 1.183 2.024 1.00 97.62 86 LYS A N 1
ATOM 636 C CA . LYS A 1 86 ? 13.152 0.827 3.442 1.00 97.62 86 LYS A CA 1
ATOM 637 C C . LYS A 1 86 ? 12.120 1.668 4.181 1.00 97.62 86 LYS A C 1
ATOM 639 O O . LYS A 1 86 ? 11.679 2.707 3.692 1.00 97.62 86 LYS A O 1
ATOM 644 N N . SER A 1 87 ? 11.762 1.229 5.384 1.00 97.75 87 SER A N 1
ATOM 645 C CA . SER A 1 87 ? 11.011 2.074 6.319 1.00 97.75 87 SER A CA 1
ATOM 646 C C . SER A 1 87 ? 11.790 3.353 6.632 1.00 97.75 87 SER A C 1
ATOM 648 O O . SER A 1 87 ? 12.950 3.287 7.036 1.00 97.75 87 SER A O 1
ATOM 650 N N . GLY A 1 88 ? 11.152 4.506 6.446 1.00 97.25 88 GLY A N 1
ATOM 651 C CA . GLY A 1 88 ? 11.702 5.826 6.763 1.00 97.25 88 GLY A CA 1
ATOM 652 C C . GLY A 1 88 ? 11.334 6.337 8.157 1.00 97.25 88 GLY A C 1
ATOM 653 O O . GLY A 1 88 ? 11.897 7.327 8.617 1.00 97.25 88 GLY A O 1
ATOM 654 N N . THR A 1 89 ? 10.415 5.656 8.840 1.00 97.25 89 THR A N 1
ATOM 655 C CA . THR A 1 89 ? 9.965 5.947 10.207 1.00 97.25 89 THR A CA 1
ATOM 656 C C . THR A 1 89 ? 10.117 4.725 11.108 1.00 97.25 89 THR A C 1
ATOM 658 O O . THR A 1 89 ? 10.327 3.600 10.655 1.00 97.25 89 THR A O 1
ATOM 661 N N . ASN A 1 90 ? 9.974 4.946 12.413 1.00 96.31 90 ASN A N 1
ATOM 662 C CA . ASN A 1 90 ? 9.848 3.902 13.432 1.00 96.31 90 ASN A CA 1
ATOM 663 C C . ASN A 1 90 ? 8.626 4.138 14.343 1.00 96.31 90 ASN A C 1
ATOM 665 O O . ASN A 1 90 ? 8.612 3.689 15.490 1.00 96.31 90 ASN A O 1
ATOM 669 N N . ASN A 1 91 ? 7.613 4.854 13.841 1.00 98.00 91 ASN A N 1
ATOM 670 C CA . ASN A 1 91 ? 6.448 5.258 14.622 1.00 98.00 91 ASN A CA 1
ATOM 671 C C . ASN A 1 91 ? 5.661 4.026 15.085 1.00 98.00 91 ASN A C 1
ATOM 673 O O . ASN A 1 91 ? 5.264 3.183 14.277 1.00 98.00 91 ASN A O 1
ATOM 677 N N . GLY A 1 92 ? 5.425 3.928 16.393 1.00 96.38 92 GLY A N 1
ATOM 678 C CA . GLY A 1 92 ? 4.636 2.849 16.976 1.00 96.38 92 GLY A CA 1
ATOM 679 C C . GLY A 1 92 ? 3.158 2.963 16.606 1.00 96.38 92 GLY A C 1
ATOM 680 O O . GLY A 1 92 ? 2.591 4.054 16.610 1.00 96.38 92 GLY A O 1
ATOM 681 N N . VAL A 1 93 ? 2.520 1.824 16.335 1.00 97.19 93 VAL A N 1
ATOM 682 C CA . VAL A 1 93 ? 1.076 1.734 16.099 1.00 97.19 93 VAL A CA 1
ATOM 683 C C . VAL A 1 93 ? 0.449 0.899 17.204 1.00 97.19 93 VAL A C 1
ATOM 685 O O . VAL A 1 93 ? 0.903 -0.207 17.485 1.00 97.19 93 VAL A O 1
ATOM 688 N N . ASN A 1 94 ? -0.613 1.418 17.816 1.00 95.12 94 ASN A N 1
ATOM 689 C CA . ASN A 1 94 ? -1.402 0.702 18.810 1.00 95.12 94 ASN A CA 1
ATOM 690 C C . ASN A 1 94 ? -2.868 0.685 18.366 1.00 95.12 94 ASN A C 1
ATOM 692 O O . ASN A 1 94 ? -3.521 1.725 18.357 1.00 95.12 94 ASN A O 1
ATOM 696 N N . PHE A 1 95 ? -3.396 -0.488 18.012 1.00 94.00 95 PHE A N 1
ATOM 697 C CA . PHE A 1 95 ? -4.791 -0.636 17.581 1.00 94.00 95 PHE A CA 1
ATOM 698 C C . PHE A 1 95 ? -5.797 -0.598 18.741 1.00 94.00 95 PHE A C 1
ATOM 700 O O . PHE A 1 95 ? -6.990 -0.396 18.513 1.00 94.00 95 PHE A O 1
ATOM 707 N N . THR A 1 96 ? -5.351 -0.726 19.992 1.00 92.38 96 THR A N 1
ATOM 708 C CA . THR A 1 96 ? -6.227 -0.565 21.162 1.00 92.38 96 THR A CA 1
ATOM 709 C C . THR A 1 96 ? -6.678 0.887 21.286 1.00 92.38 96 THR A C 1
ATOM 711 O O . THR A 1 96 ? -7.876 1.158 21.342 1.00 92.38 96 THR A O 1
ATOM 714 N N . THR A 1 97 ? -5.730 1.826 21.262 1.00 92.94 97 THR A N 1
ATOM 715 C CA . THR A 1 97 ? -5.995 3.258 21.475 1.00 92.94 97 THR A CA 1
ATOM 716 C C . THR A 1 97 ? -6.107 4.061 20.180 1.00 92.94 97 THR A C 1
ATOM 718 O O . THR A 1 97 ? -6.821 5.057 20.143 1.00 92.94 97 THR A O 1
ATOM 721 N N . GLY A 1 98 ? -5.429 3.638 19.114 1.00 94.44 98 GLY A N 1
ATOM 722 C CA . GLY A 1 98 ? -5.396 4.314 17.819 1.00 94.44 98 GLY A CA 1
ATOM 723 C C . GLY A 1 98 ? -6.309 3.680 16.769 1.00 94.44 98 GLY A C 1
ATOM 724 O O . GLY A 1 98 ? -6.863 2.593 16.956 1.00 94.44 98 GLY A O 1
ATOM 725 N N . ASN A 1 99 ? -6.440 4.368 15.633 1.00 95.44 99 ASN A N 1
ATOM 726 C CA . ASN A 1 99 ? -7.273 3.934 14.506 1.00 95.44 99 ASN A CA 1
ATOM 727 C C . ASN A 1 99 ? -6.504 3.137 13.443 1.00 95.44 99 ASN A C 1
ATOM 729 O O . ASN A 1 99 ? -7.125 2.643 12.506 1.00 95.44 99 ASN A O 1
ATOM 733 N N . GLY A 1 100 ? -5.182 3.003 13.581 1.00 97.56 100 GLY A N 1
ATOM 734 C CA . GLY A 1 100 ? -4.314 2.298 12.638 1.00 97.56 100 GLY A CA 1
ATOM 735 C C . GLY A 1 100 ? -3.232 3.202 12.048 1.00 97.56 100 GLY A C 1
ATOM 736 O O . GLY A 1 100 ? -2.731 4.097 12.733 1.00 97.56 100 GLY A O 1
ATOM 737 N N . TRP A 1 101 ? -2.865 2.962 10.791 1.00 98.69 101 TRP A N 1
ATOM 738 C CA . TRP A 1 101 ? -1.737 3.624 10.136 1.00 98.69 101 TRP A CA 1
ATOM 739 C C . TRP A 1 101 ? -1.988 3.897 8.650 1.00 98.69 101 TRP A C 1
ATOM 741 O O . TRP A 1 101 ? -2.895 3.331 8.036 1.00 98.69 101 TRP A O 1
ATOM 751 N N . TYR A 1 102 ? -1.183 4.785 8.073 1.00 98.81 102 TYR A N 1
ATOM 752 C CA . TYR A 1 102 ? -1.134 5.008 6.631 1.00 98.81 102 TYR A CA 1
ATOM 753 C C . TYR A 1 102 ? 0.296 5.251 6.156 1.00 98.81 102 TYR A C 1
ATOM 755 O O . TYR A 1 102 ? 1.152 5.671 6.934 1.00 98.81 102 TYR A O 1
ATOM 763 N N . VAL A 1 103 ? 0.542 5.013 4.872 1.00 98.75 103 VAL A N 1
ATOM 764 C CA . VAL A 1 103 ? 1.813 5.316 4.214 1.00 98.75 103 VAL A CA 1
ATOM 765 C C . VAL A 1 103 ? 1.558 5.822 2.805 1.00 98.75 103 VAL A C 1
ATOM 767 O O . VAL A 1 103 ? 0.808 5.217 2.037 1.00 98.75 103 VAL A O 1
ATOM 770 N N . ASP A 1 104 ? 2.151 6.964 2.481 1.00 98.69 104 ASP A N 1
ATOM 771 C CA . ASP A 1 104 ? 2.100 7.524 1.135 1.00 98.69 104 ASP A CA 1
ATOM 772 C C . ASP A 1 104 ? 3.064 6.778 0.215 1.00 98.69 104 ASP A C 1
ATOM 774 O O . ASP A 1 104 ? 4.185 6.451 0.609 1.00 98.69 104 ASP A O 1
ATOM 778 N N . PHE A 1 105 ? 2.623 6.506 -1.013 1.00 98.56 105 PHE A N 1
ATOM 779 C CA . PHE A 1 105 ? 3.498 5.943 -2.032 1.00 98.56 105 PHE A CA 1
ATOM 780 C C . PHE A 1 105 ? 4.490 7.016 -2.503 1.00 98.56 105 PHE A C 1
ATOM 782 O O . PHE A 1 105 ? 4.051 8.084 -2.935 1.00 98.56 105 PHE A O 1
ATOM 789 N N . PRO A 1 106 ? 5.808 6.796 -2.372 1.00 97.38 106 PRO A N 1
ATOM 790 C CA . PRO A 1 106 ? 6.762 7.896 -2.448 1.00 97.38 106 PRO A CA 1
ATOM 791 C C . PRO A 1 106 ? 7.068 8.351 -3.879 1.00 97.38 106 PRO A C 1
ATOM 793 O O . PRO A 1 106 ? 7.484 9.498 -4.049 1.00 97.38 106 PRO A O 1
ATOM 796 N N . ASP A 1 107 ? 6.857 7.514 -4.905 1.00 96.88 107 ASP A N 1
ATOM 797 C CA . ASP A 1 107 ? 7.091 7.961 -6.281 1.00 96.88 107 ASP A CA 1
ATOM 798 C C . ASP A 1 107 ? 5.885 8.758 -6.805 1.00 96.88 107 ASP A C 1
ATOM 800 O O . ASP A 1 107 ? 4.728 8.365 -6.607 1.00 96.88 107 ASP A O 1
ATOM 804 N N . PRO A 1 108 ? 6.115 9.857 -7.548 1.00 95.00 108 PRO A N 1
ATOM 805 C CA . PRO A 1 108 ? 5.043 10.557 -8.233 1.00 95.00 108 PRO A CA 1
ATOM 806 C C . PRO A 1 108 ? 4.249 9.593 -9.110 1.00 95.00 108 PRO A C 1
ATOM 808 O O . PRO A 1 108 ? 4.831 8.822 -9.872 1.00 95.00 108 PRO A O 1
ATOM 811 N N . ARG A 1 109 ? 2.916 9.696 -9.056 1.00 95.88 109 ARG A N 1
ATOM 812 C CA . ARG A 1 109 ? 1.975 8.861 -9.828 1.00 95.88 109 ARG A CA 1
ATOM 813 C C . ARG A 1 109 ? 1.912 7.396 -9.391 1.00 95.88 109 ARG A C 1
ATOM 815 O O . ARG A 1 109 ? 1.127 6.661 -9.996 1.00 95.88 109 ARG A O 1
ATOM 822 N N . GLU A 1 110 ? 2.676 6.971 -8.387 1.00 98.00 110 GLU A N 1
ATOM 823 C CA . GLU A 1 110 ? 2.597 5.612 -7.855 1.00 98.00 110 GLU A CA 1
ATOM 824 C C . GLU A 1 110 ? 1.192 5.319 -7.326 1.00 98.00 110 GLU A C 1
ATOM 826 O O . GLU A 1 110 ? 0.572 6.172 -6.696 1.00 98.00 110 GLU A O 1
ATOM 831 N N . ARG A 1 111 ? 0.659 4.130 -7.617 1.00 97.75 111 ARG A N 1
ATOM 832 C CA . ARG A 1 111 ? -0.726 3.766 -7.295 1.00 97.75 111 ARG A CA 1
ATOM 833 C C . ARG A 1 111 ? -0.924 2.268 -7.161 1.00 97.75 111 ARG A C 1
ATOM 835 O O . ARG A 1 111 ? -0.226 1.491 -7.808 1.00 97.75 111 ARG A O 1
ATOM 842 N N . GLN A 1 112 ? -1.924 1.861 -6.387 1.00 97.94 112 GLN A N 1
ATOM 843 C CA . GLN A 1 112 ? -2.351 0.468 -6.351 1.00 97.94 112 GLN A CA 1
ATOM 844 C C . GLN A 1 112 ? -3.463 0.225 -7.382 1.00 97.9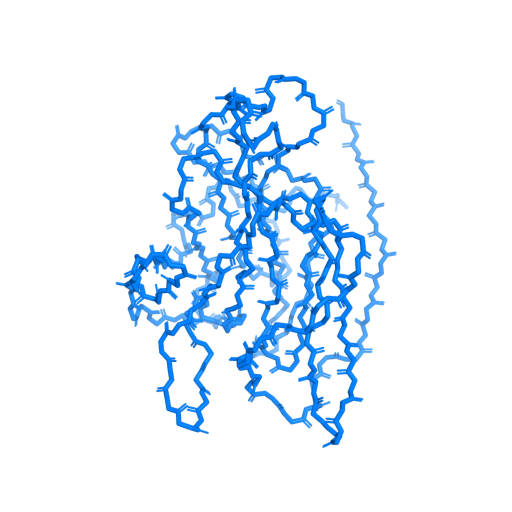4 112 GLN A C 1
ATOM 846 O O . GLN A 1 112 ? -4.500 0.881 -7.354 1.00 97.94 112 GLN A O 1
ATOM 851 N N . ASN A 1 113 ? -3.251 -0.744 -8.272 1.00 95.19 113 ASN A N 1
ATOM 852 C CA . ASN A 1 113 ? -4.245 -1.234 -9.238 1.00 95.19 113 ASN A CA 1
ATOM 853 C C . ASN A 1 113 ? -4.382 -2.770 -9.238 1.00 95.19 113 ASN A C 1
ATOM 855 O O . ASN A 1 113 ? -5.242 -3.311 -9.924 1.00 95.19 113 ASN A O 1
ATOM 859 N N . ILE A 1 114 ? -3.559 -3.474 -8.456 1.00 96.19 114 ILE A N 1
ATOM 860 C CA . ILE A 1 114 ? -3.637 -4.921 -8.239 1.00 96.19 114 ILE A CA 1
ATOM 861 C C . ILE A 1 114 ? -3.910 -5.173 -6.755 1.00 96.19 114 ILE A C 1
ATOM 863 O O . ILE A 1 114 ? -3.327 -4.523 -5.886 1.00 96.19 114 ILE A O 1
ATOM 867 N N . SER A 1 115 ? -4.835 -6.085 -6.452 1.00 95.88 115 SER A N 1
ATOM 868 C CA . SER A 1 115 ? -5.258 -6.344 -5.068 1.00 95.88 115 SER A CA 1
ATOM 869 C C . SER A 1 115 ? -4.104 -6.870 -4.214 1.00 95.88 115 SER A C 1
ATOM 871 O O . SER A 1 115 ? -3.291 -7.670 -4.675 1.00 95.88 115 SER A O 1
ATOM 873 N N . SER A 1 116 ? -4.048 -6.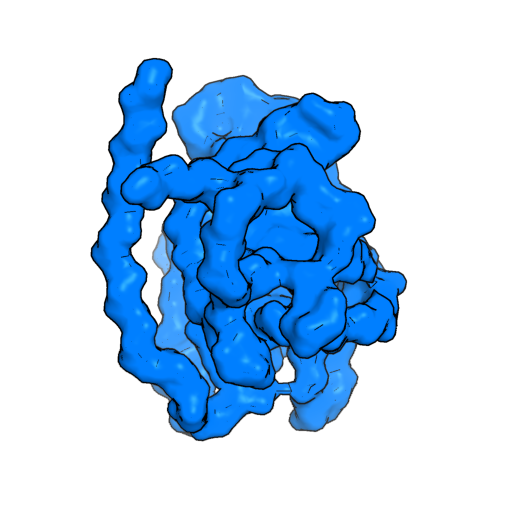424 -2.961 1.00 96.62 116 SER A N 1
ATOM 874 C CA . SER A 1 116 ? -3.060 -6.884 -1.989 1.00 96.62 116 SER A CA 1
ATOM 875 C C . SER A 1 116 ? -3.427 -8.258 -1.426 1.00 96.62 116 SER A C 1
ATOM 877 O O . SER A 1 116 ? -4.547 -8.749 -1.588 1.00 96.62 116 SER A O 1
ATOM 879 N N . ARG A 1 117 ? -2.469 -8.903 -0.754 1.00 96.00 117 ARG A N 1
ATOM 880 C CA . ARG A 1 117 ? -2.701 -10.169 -0.049 1.00 96.00 117 ARG A CA 1
ATOM 881 C C . ARG A 1 117 ? -1.958 -10.188 1.276 1.00 96.00 117 ARG A C 1
ATOM 883 O O . ARG A 1 117 ? -0.749 -9.973 1.304 1.00 96.00 117 ARG A O 1
ATOM 890 N N . LEU A 1 118 ? -2.662 -10.494 2.361 1.00 94.44 118 LEU A N 1
ATOM 891 C CA . LEU A 1 118 ? -2.054 -10.699 3.669 1.00 94.44 118 LEU A CA 1
ATOM 892 C C . LEU A 1 118 ? -1.630 -12.163 3.819 1.00 94.44 118 LEU A C 1
ATOM 894 O O . LEU A 1 118 ? -2.447 -13.078 3.733 1.00 94.44 118 LEU A O 1
ATOM 898 N N . VAL A 1 119 ? -0.341 -12.392 4.058 1.00 93.25 119 VAL A N 1
ATOM 899 C CA . VAL A 1 119 ? 0.232 -13.728 4.248 1.00 93.25 119 VAL A CA 1
ATOM 900 C C . VAL A 1 119 ? 1.161 -13.703 5.447 1.00 93.25 119 VAL A C 1
ATOM 902 O O . VAL A 1 119 ? 2.161 -12.996 5.445 1.00 93.25 119 VAL A O 1
ATOM 905 N N . LEU A 1 120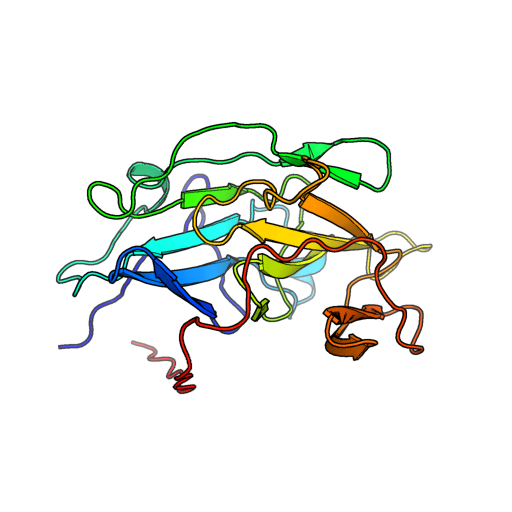 ? 0.838 -14.484 6.482 1.00 90.69 120 LEU A N 1
ATOM 906 C CA . LEU A 1 120 ? 1.686 -14.652 7.671 1.00 90.69 120 LEU A CA 1
ATOM 907 C C . LEU A 1 120 ? 2.158 -13.319 8.289 1.00 90.69 120 LEU A C 1
ATOM 909 O O . LEU A 1 120 ? 3.309 -13.181 8.686 1.00 90.69 120 LEU A O 1
ATOM 913 N N . GLY A 1 121 ? 1.277 -12.320 8.353 1.00 90.75 121 GLY A N 1
ATOM 914 C CA . GLY A 1 121 ? 1.598 -10.994 8.893 1.00 90.75 121 GLY A CA 1
ATOM 915 C C . GLY A 1 121 ? 2.330 -10.050 7.931 1.00 90.75 121 GLY A C 1
ATOM 916 O O . GLY A 1 121 ? 2.515 -8.884 8.263 1.00 90.75 121 GLY A O 1
ATOM 917 N N . THR A 1 122 ? 2.682 -10.506 6.733 1.00 94.94 122 THR A N 1
ATOM 918 C CA . THR A 1 122 ? 3.211 -9.653 5.667 1.00 94.94 122 THR A CA 1
ATOM 919 C C .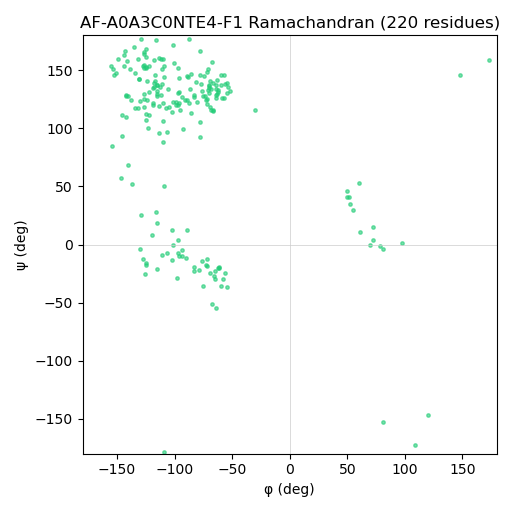 THR A 1 122 ? 2.100 -9.299 4.693 1.00 94.94 122 THR A C 1
ATOM 921 O O . THR A 1 122 ? 1.463 -10.175 4.106 1.00 94.94 122 THR A O 1
ATOM 924 N N . LEU A 1 123 ? 1.864 -8.006 4.510 1.00 97.19 123 LEU A N 1
ATOM 925 C CA . LEU A 1 123 ? 0.981 -7.479 3.484 1.00 97.19 123 LEU A CA 1
ATOM 926 C C . LEU A 1 123 ? 1.762 -7.334 2.179 1.00 97.19 123 LEU A C 1
ATOM 928 O O . LEU A 1 123 ? 2.644 -6.488 2.092 1.00 97.19 123 LEU A O 1
ATOM 932 N N . LEU A 1 124 ? 1.413 -8.132 1.174 1.00 98.06 124 LEU A N 1
ATOM 933 C CA . LEU A 1 124 ? 1.977 -8.073 -0.172 1.00 98.06 124 LEU A CA 1
ATOM 934 C C . LEU A 1 124 ? 1.160 -7.100 -1.023 1.00 98.06 124 LEU A C 1
ATOM 936 O O . LEU A 1 124 ? -0.060 -7.252 -1.128 1.00 98.06 124 LEU A O 1
ATOM 940 N N . LEU A 1 125 ? 1.824 -6.108 -1.610 1.00 98.12 125 LEU A N 1
ATOM 941 C CA . LEU A 1 125 ? 1.193 -4.970 -2.268 1.00 98.12 125 LEU A CA 1
ATOM 942 C C . LEU A 1 125 ? 2.007 -4.506 -3.491 1.00 98.12 125 LEU A C 1
ATOM 944 O O . LEU A 1 125 ? 2.902 -3.665 -3.363 1.00 98.12 125 LEU A O 1
ATOM 948 N N . PRO A 1 126 ? 1.694 -5.002 -4.693 1.00 98.12 126 PRO A N 1
ATOM 949 C CA . PRO A 1 126 ? 2.201 -4.407 -5.922 1.00 98.12 126 PRO A CA 1
ATOM 950 C C . PRO A 1 126 ? 1.588 -3.019 -6.175 1.00 98.12 126 PRO A C 1
ATOM 952 O O . PRO A 1 126 ? 0.370 -2.834 -6.097 1.00 98.12 126 PRO A O 1
ATOM 955 N N . THR A 1 127 ? 2.432 -2.056 -6.529 1.00 98.31 127 THR A N 1
ATOM 956 C CA . THR A 1 127 ? 2.052 -0.727 -7.019 1.00 98.31 127 THR A CA 1
ATOM 957 C C . THR A 1 127 ? 2.651 -0.477 -8.399 1.00 98.31 127 THR A C 1
ATOM 959 O O . THR A 1 127 ? 3.678 -1.043 -8.780 1.00 98.31 127 THR A O 1
ATOM 962 N N . THR A 1 128 ? 1.987 0.385 -9.158 1.00 97.56 128 THR A N 1
ATOM 963 C CA . THR A 1 128 ? 2.358 0.790 -10.512 1.00 97.56 128 THR A CA 1
ATOM 964 C C . THR A 1 128 ? 2.763 2.253 -10.501 1.00 97.56 128 THR A C 1
ATOM 966 O O . THR A 1 128 ? 2.061 3.077 -9.917 1.00 97.56 128 THR A O 1
ATOM 969 N N . VAL A 1 129 ? 3.855 2.588 -11.183 1.00 96.94 129 VAL A N 1
ATOM 970 C CA . VAL A 1 129 ? 4.273 3.963 -11.466 1.00 96.94 129 VAL A CA 1
ATOM 971 C C . VAL A 1 129 ? 4.173 4.189 -12.974 1.00 96.94 129 VAL A C 1
ATOM 973 O O . VAL A 1 129 ? 5.096 3.823 -13.707 1.00 96.94 129 VAL A O 1
ATOM 976 N N . PRO A 1 130 ? 3.063 4.770 -13.466 1.00 93.81 130 PRO A N 1
ATOM 977 C CA . PRO A 1 130 ? 2.901 5.039 -14.886 1.00 93.81 130 PRO A CA 1
ATOM 978 C C . PRO A 1 130 ? 3.955 6.025 -15.385 1.00 93.81 130 PRO A C 1
ATOM 980 O O . PRO A 1 130 ? 4.170 7.093 -14.800 1.00 93.81 130 PRO A O 1
ATOM 983 N N . THR A 1 131 ? 4.571 5.697 -16.514 1.00 86.56 131 THR A N 1
ATOM 984 C CA . THR A 1 131 ? 5.384 6.638 -17.284 1.00 86.56 131 THR A CA 1
ATOM 985 C C . THR A 1 131 ? 4.866 6.683 -18.717 1.00 86.56 131 THR A C 1
ATOM 987 O O . THR A 1 131 ? 4.116 5.816 -19.156 1.00 86.56 131 THR A O 1
ATOM 990 N N . SER A 1 132 ? 5.229 7.736 -19.441 1.00 68.75 132 SER A N 1
ATOM 991 C CA . SER A 1 132 ? 4.855 7.937 -20.843 1.00 68.75 132 SER A CA 1
ATOM 992 C C . SER A 1 132 ? 6.088 7.931 -21.751 1.00 68.75 132 SER A C 1
ATOM 994 O O . SER A 1 132 ? 6.121 8.632 -22.761 1.00 68.75 132 SER A O 1
ATOM 996 N N . THR A 1 133 ? 7.155 7.229 -21.353 1.00 70.38 133 THR A N 1
ATOM 997 C CA . THR A 1 133 ? 8.404 7.180 -22.122 1.00 70.38 133 THR A CA 1
ATOM 998 C C . THR A 1 133 ? 8.352 6.044 -23.139 1.00 70.38 133 THR A C 1
ATOM 1000 O O . THR A 1 133 ? 7.822 4.972 -22.860 1.00 70.38 133 THR A O 1
ATOM 1003 N N . ALA A 1 134 ? 8.940 6.254 -24.321 1.00 60.72 134 ALA A N 1
ATOM 1004 C CA . ALA A 1 134 ? 8.932 5.256 -25.396 1.00 60.72 134 ALA A CA 1
ATOM 1005 C C . ALA A 1 134 ? 9.564 3.911 -24.985 1.00 60.72 134 ALA A C 1
ATOM 1007 O O . ALA A 1 134 ? 9.162 2.867 -25.487 1.00 60.72 134 ALA A O 1
ATOM 1008 N N . CYS A 1 135 ? 10.528 3.929 -24.056 1.00 64.19 135 CYS A N 1
ATOM 1009 C CA . CYS A 1 135 ? 11.230 2.731 -23.589 1.00 64.19 135 CYS A CA 1
ATOM 1010 C C . CYS A 1 135 ? 10.481 1.958 -22.491 1.00 64.19 135 CYS A C 1
ATOM 1012 O O . CYS A 1 135 ? 10.787 0.794 -22.263 1.00 64.19 135 CYS A O 1
ATOM 1014 N N . GLN A 1 136 ? 9.529 2.592 -21.800 1.00 72.69 136 GLN A N 1
ATOM 1015 C CA . GLN A 1 136 ? 8.694 1.964 -20.773 1.00 72.69 136 GLN A CA 1
ATOM 1016 C C . GLN A 1 136 ? 7.264 2.501 -20.901 1.00 72.69 136 GLN A C 1
ATOM 1018 O O . GLN A 1 136 ? 6.807 3.234 -20.031 1.00 72.69 136 GLN A O 1
ATOM 1023 N N . PRO A 1 137 ? 6.533 2.168 -21.978 1.00 70.62 137 PRO A N 1
ATOM 1024 C CA . PRO A 1 137 ? 5.220 2.760 -22.241 1.00 70.62 137 PRO A CA 1
ATOM 1025 C C . PRO A 1 137 ? 4.178 2.464 -21.146 1.00 70.62 137 PRO A C 1
ATOM 1027 O O . PRO A 1 137 ? 3.200 3.194 -21.027 1.00 70.62 137 PRO A O 1
ATOM 1030 N N . ALA A 1 138 ? 4.390 1.419 -20.336 1.00 79.81 138 ALA A N 1
ATOM 1031 C CA . ALA A 1 138 ? 3.567 1.087 -19.170 1.00 79.81 138 ALA A CA 1
ATOM 1032 C C . ALA A 1 138 ? 4.144 1.603 -17.833 1.00 79.81 138 ALA A C 1
ATOM 1034 O O . ALA A 1 138 ? 3.486 1.510 -16.799 1.00 79.81 138 ALA A O 1
ATOM 1035 N N . GLY A 1 139 ? 5.362 2.150 -17.826 1.00 91.88 139 GLY A N 1
ATOM 1036 C CA . GLY A 1 139 ? 6.096 2.512 -16.617 1.00 91.88 139 GLY A CA 1
ATOM 1037 C C . GLY A 1 139 ? 6.814 1.3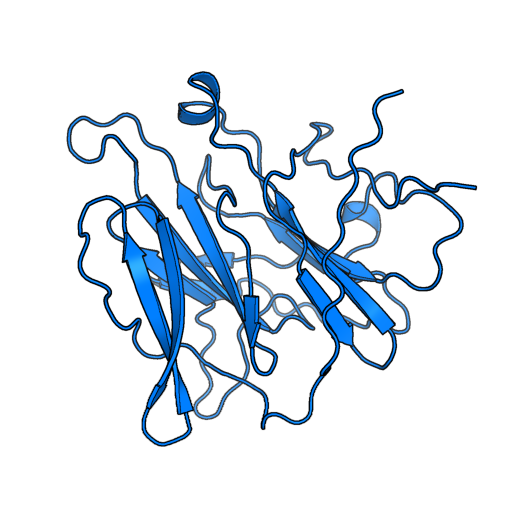49 -15.940 1.00 91.88 139 GLY A C 1
ATOM 1038 O O . GLY A 1 139 ? 7.227 0.390 -16.588 1.00 91.88 139 GLY A O 1
ATOM 1039 N N . TYR A 1 140 ? 6.992 1.466 -14.628 1.00 95.38 140 TYR A N 1
ATOM 1040 C CA . TYR A 1 140 ? 7.602 0.453 -13.765 1.00 95.38 140 TYR A CA 1
ATOM 1041 C C . TYR A 1 140 ? 6.690 0.188 -12.565 1.00 95.38 140 TYR A C 1
ATOM 1043 O O . TYR A 1 140 ? 5.645 0.824 -12.417 1.00 95.38 140 TYR A O 1
ATOM 1051 N N . GLY A 1 141 ? 7.057 -0.750 -11.699 1.00 96.44 141 GLY A N 1
ATOM 1052 C CA . GLY A 1 141 ? 6.295 -1.017 -10.481 1.00 96.44 141 GLY A CA 1
ATOM 1053 C C . GLY A 1 141 ? 7.174 -1.179 -9.253 1.00 96.44 141 GLY A C 1
ATOM 1054 O O . GLY A 1 141 ? 8.391 -1.350 -9.362 1.00 96.44 141 GLY A O 1
ATOM 1055 N N . TRP A 1 142 ? 6.534 -1.207 -8.092 1.00 98.19 142 TRP A N 1
ATOM 1056 C CA . TRP A 1 142 ? 7.146 -1.615 -6.834 1.00 98.19 142 TRP A CA 1
ATOM 1057 C C . TRP A 1 142 ? 6.362 -2.774 -6.245 1.00 98.19 142 TRP A C 1
ATOM 1059 O O . TRP A 1 142 ? 5.141 -2.720 -6.121 1.00 98.19 142 TRP A O 1
ATOM 1069 N N . PHE A 1 143 ? 7.065 -3.827 -5.850 1.00 98.38 143 PHE A N 1
ATOM 1070 C CA . PHE A 1 143 ? 6.476 -4.878 -5.043 1.00 98.38 143 PHE A CA 1
ATOM 1071 C C . PHE A 1 143 ? 6.729 -4.553 -3.574 1.00 98.38 143 PHE A C 1
ATOM 1073 O O . PHE A 1 143 ? 7.833 -4.756 -3.071 1.00 98.38 143 PHE A O 1
ATOM 1080 N N . ASN A 1 144 ? 5.720 -3.996 -2.903 1.00 98.50 144 ASN A N 1
ATOM 1081 C CA . ASN A 1 144 ? 5.804 -3.601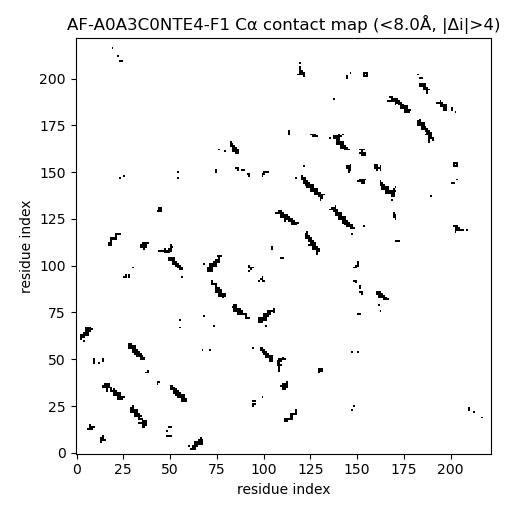 -1.502 1.00 98.50 144 ASN A CA 1
ATOM 1082 C C . ASN A 1 144 ? 5.403 -4.765 -0.588 1.00 98.50 144 ASN A C 1
ATOM 1084 O O . ASN A 1 144 ? 4.513 -5.558 -0.906 1.00 98.50 144 ASN A O 1
ATOM 1088 N N . TYR A 1 145 ? 6.056 -4.850 0.564 1.00 97.56 145 TYR A N 1
ATOM 1089 C CA . TYR A 1 145 ? 5.822 -5.848 1.594 1.00 97.56 145 TYR A CA 1
ATOM 1090 C C . TYR A 1 145 ? 6.039 -5.231 2.978 1.00 97.56 145 TYR A C 1
ATOM 1092 O O . TYR A 1 145 ? 7.148 -4.871 3.368 1.00 97.56 145 TYR A O 1
ATOM 1100 N N . LEU A 1 146 ? 4.947 -5.091 3.726 1.00 97.38 146 LEU A N 1
ATOM 1101 C CA . LEU A 1 146 ? 4.918 -4.388 5.011 1.00 97.38 146 LEU A CA 1
ATOM 1102 C C . LEU A 1 146 ? 4.354 -5.294 6.105 1.00 97.38 146 LEU A C 1
ATOM 1104 O O . LEU A 1 146 ? 3.504 -6.144 5.834 1.00 97.38 146 LEU A O 1
ATOM 1108 N N . ASP A 1 147 ? 4.763 -5.088 7.355 1.00 96.19 147 ASP A N 1
ATOM 1109 C CA . ASP A 1 147 ? 4.050 -5.665 8.495 1.00 96.19 147 ASP A CA 1
ATOM 1110 C C . ASP A 1 147 ? 2.681 -4.981 8.604 1.00 96.19 147 ASP A C 1
ATOM 1112 O O . ASP A 1 147 ? 2.585 -3.779 8.867 1.00 96.19 147 ASP A O 1
ATOM 1116 N N . TYR A 1 148 ? 1.604 -5.746 8.419 1.00 96.19 148 TYR A N 1
ATOM 1117 C CA . TYR A 1 148 ? 0.239 -5.205 8.387 1.00 96.19 148 TYR A CA 1
ATOM 1118 C C . TYR A 1 148 ? -0.199 -4.517 9.695 1.00 96.19 148 TYR A C 1
ATOM 1120 O O . TYR A 1 148 ? -1.140 -3.722 9.689 1.00 96.19 148 TYR A O 1
ATOM 1128 N N . ARG A 1 149 ? 0.468 -4.803 10.821 1.00 95.44 149 ARG A N 1
ATOM 1129 C CA . ARG A 1 149 ? 0.172 -4.220 12.138 1.00 95.44 149 ARG A CA 1
ATOM 1130 C C . ARG A 1 149 ? 0.820 -2.856 12.321 1.00 95.44 149 ARG A C 1
ATOM 1132 O O . ARG A 1 149 ? 0.377 -2.090 13.167 1.00 95.44 149 ARG A O 1
ATOM 1139 N N . THR A 1 150 ? 1.879 -2.551 11.578 1.00 96.75 150 THR A N 1
ATOM 1140 C CA . THR A 1 150 ? 2.665 -1.328 11.814 1.00 96.75 150 THR A CA 1
ATOM 1141 C C . THR A 1 150 ? 2.817 -0.444 10.585 1.00 96.75 150 THR A C 1
ATOM 1143 O O . THR A 1 150 ? 3.019 0.756 10.747 1.00 96.75 150 THR A O 1
ATOM 1146 N N . GLY A 1 151 ? 2.723 -1.003 9.377 1.00 97.25 151 GLY A N 1
ATOM 1147 C CA . GLY A 1 151 ? 3.066 -0.302 8.139 1.00 97.25 151 GLY A CA 1
ATOM 1148 C C . GLY A 1 151 ? 4.570 -0.095 7.956 1.00 97.25 151 GLY A C 1
ATOM 1149 O O . GLY A 1 151 ? 4.975 0.723 7.138 1.00 97.25 151 GLY A O 1
ATOM 1150 N N . LEU A 1 152 ? 5.389 -0.808 8.734 1.00 97.38 152 LEU A N 1
ATOM 1151 C CA . LEU A 1 152 ? 6.849 -0.780 8.694 1.00 97.38 152 LEU A CA 1
ATOM 1152 C C . LEU A 1 152 ? 7.400 -2.090 8.115 1.00 97.38 152 LEU A C 1
ATOM 1154 O O . LEU A 1 152 ? 6.654 -3.001 7.751 1.00 97.38 152 LEU A O 1
ATOM 1158 N N . ALA A 1 153 ? 8.724 -2.194 8.063 1.00 96.62 153 ALA A N 1
ATOM 1159 C CA . ALA A 1 153 ? 9.430 -3.401 7.679 1.00 96.62 153 ALA A CA 1
ATOM 1160 C C . ALA A 1 153 ? 9.036 -4.593 8.549 1.00 96.62 153 ALA A C 1
ATOM 1162 O O . ALA A 1 153 ? 8.912 -4.505 9.775 1.00 96.62 153 ALA A O 1
ATOM 1163 N N . VAL A 1 154 ? 8.868 -5.729 7.881 1.00 94.44 154 VAL A N 1
ATOM 1164 C CA . VAL A 1 154 ? 8.584 -7.005 8.523 1.00 94.44 154 VAL A CA 1
ATOM 1165 C C . VAL A 1 154 ? 9.811 -7.417 9.329 1.00 94.44 154 VAL A C 1
ATOM 1167 O O . VAL A 1 154 ? 10.883 -7.671 8.780 1.00 94.44 154 VAL A O 1
ATOM 1170 N N . LYS A 1 155 ? 9.660 -7.496 10.650 1.00 88.75 155 LYS A N 1
ATOM 1171 C CA . LYS A 1 155 ? 10.759 -7.879 11.538 1.00 88.75 155 LYS A CA 1
ATOM 1172 C C . LYS A 1 155 ? 10.970 -9.391 11.489 1.00 88.75 155 LYS A C 1
ATOM 1174 O O . LYS A 1 155 ? 10.201 -10.148 12.074 1.00 88.75 155 LYS A O 1
ATOM 1179 N N . THR A 1 156 ? 12.031 -9.818 10.813 1.00 83.75 156 THR A N 1
ATOM 1180 C CA . THR A 1 156 ? 12.526 -11.203 10.795 1.00 83.75 156 THR A CA 1
ATOM 1181 C C . THR A 1 156 ? 13.921 -11.297 11.411 1.00 83.75 156 THR A C 1
ATOM 1183 O O . THR A 1 156 ? 14.528 -10.288 11.771 1.00 83.75 156 THR A O 1
ATOM 1186 N N . THR A 1 157 ? 14.445 -12.517 11.532 1.00 73.88 157 THR A N 1
ATOM 1187 C CA . THR A 1 157 ? 15.847 -12.772 11.881 1.00 73.88 157 THR A CA 1
ATOM 1188 C C . THR A 1 157 ? 16.536 -13.426 10.677 1.00 73.88 157 THR A C 1
ATOM 1190 O O . THR A 1 157 ? 16.091 -14.501 10.272 1.00 73.88 157 THR A O 1
ATOM 1193 N N . PRO A 1 158 ? 17.586 -12.818 10.087 1.00 78.62 158 PRO A N 1
ATOM 1194 C CA . PRO A 1 158 ? 18.188 -11.523 10.433 1.00 78.62 158 PRO A CA 1
ATOM 1195 C C . PRO A 1 158 ? 17.255 -10.331 10.144 1.00 78.62 158 PRO A C 1
ATOM 1197 O O . PRO A 1 158 ? 16.326 -10.435 9.340 1.00 78.62 158 PRO A O 1
ATOM 1200 N N . SER A 1 159 ? 17.487 -9.206 10.830 1.00 72.38 159 SER A N 1
ATOM 1201 C CA . SER A 1 159 ? 16.674 -7.996 10.677 1.00 72.38 159 SER A CA 1
ATOM 1202 C C . SER A 1 159 ? 16.980 -7.293 9.358 1.00 72.38 159 SER A C 1
ATOM 1204 O O . SER A 1 159 ? 18.132 -6.954 9.095 1.00 72.38 159 SER A O 1
ATOM 1206 N N . SER A 1 160 ? 15.942 -7.010 8.576 1.00 84.19 160 SER A N 1
ATOM 1207 C CA . SER A 1 160 ? 15.992 -6.144 7.400 1.00 84.19 160 SER A CA 1
ATOM 1208 C C . SER A 1 160 ? 14.968 -5.027 7.568 1.00 84.19 160 SER A C 1
ATOM 1210 O O . SER A 1 160 ? 13.872 -5.265 8.073 1.00 84.19 160 SER A O 1
ATOM 1212 N N . ASN A 1 161 ? 15.323 -3.813 7.147 1.00 92.56 161 ASN A N 1
ATOM 1213 C CA . ASN A 1 161 ? 14.391 -2.685 7.096 1.00 92.56 161 ASN A CA 1
ATOM 1214 C C . ASN A 1 161 ? 13.790 -2.480 5.697 1.00 92.56 161 ASN A C 1
ATOM 1216 O O . ASN A 1 161 ? 13.054 -1.512 5.497 1.00 92.56 161 ASN A O 1
ATOM 1220 N N . VAL A 1 162 ? 14.103 -3.360 4.740 1.00 95.81 162 VAL A N 1
ATOM 1221 C CA . VAL A 1 162 ? 13.617 -3.271 3.360 1.00 95.81 162 VAL A CA 1
ATOM 1222 C C . VAL A 1 162 ? 12.116 -3.568 3.317 1.00 95.81 162 VAL A C 1
ATOM 1224 O O . VAL A 1 162 ? 11.636 -4.495 3.967 1.00 95.81 162 VAL A O 1
ATOM 1227 N N . VAL A 1 163 ? 11.384 -2.770 2.543 1.00 97.56 163 VAL A N 1
ATOM 1228 C CA . VAL A 1 163 ? 9.918 -2.819 2.406 1.00 97.56 163 VAL A CA 1
ATOM 1229 C C . VAL A 1 163 ? 9.438 -2.911 0.966 1.00 97.56 163 VAL A C 1
ATOM 1231 O O . VAL A 1 163 ? 8.258 -3.170 0.744 1.00 97.56 163 VAL A O 1
ATOM 1234 N N . SER A 1 164 ? 10.313 -2.688 -0.014 1.00 97.94 164 SER A N 1
ATOM 1235 C CA . SER A 1 164 ? 9.932 -2.770 -1.422 1.00 97.94 164 SER A CA 1
ATOM 1236 C C . SER A 1 164 ? 11.109 -3.174 -2.295 1.00 97.94 164 SER A C 1
ATOM 1238 O O . SER A 1 164 ? 12.242 -2.756 -2.045 1.00 97.94 164 SER A O 1
ATOM 1240 N N . GLN A 1 165 ? 10.803 -3.902 -3.366 1.00 97.50 165 GLN A N 1
ATOM 1241 C CA . GLN A 1 165 ? 11.701 -4.156 -4.491 1.00 97.50 165 GLN A CA 1
ATOM 1242 C C . GLN A 1 165 ? 11.099 -3.565 -5.762 1.00 97.50 165 GLN A C 1
ATOM 1244 O O . GLN A 1 165 ? 9.888 -3.661 -5.987 1.00 97.50 165 GLN A O 1
ATOM 1249 N N . ARG A 1 166 ? 11.931 -2.945 -6.593 1.00 96.81 166 ARG A N 1
ATOM 1250 C CA . ARG A 1 166 ? 11.506 -2.407 -7.882 1.00 96.81 166 ARG A CA 1
ATOM 1251 C C . ARG A 1 166 ? 11.288 -3.539 -8.884 1.00 96.81 166 ARG A C 1
ATOM 1253 O O . ARG A 1 166 ? 11.999 -4.538 -8.886 1.00 96.81 166 ARG A O 1
ATOM 1260 N N . THR A 1 167 ? 10.303 -3.364 -9.754 1.00 95.50 167 THR A N 1
ATOM 1261 C CA . THR A 1 167 ? 10.000 -4.259 -10.879 1.00 95.50 167 THR A CA 1
ATOM 1262 C C . THR A 1 167 ? 10.189 -3.507 -12.194 1.00 95.50 167 THR A C 1
ATOM 1264 O O . THR A 1 167 ? 9.943 -2.300 -12.253 1.00 95.50 167 THR A O 1
ATOM 1267 N N . THR A 1 168 ? 10.641 -4.199 -13.242 1.00 92.62 168 THR A N 1
ATOM 1268 C CA . THR A 1 168 ? 10.978 -3.596 -14.549 1.00 92.62 168 THR A CA 1
ATOM 1269 C C . THR A 1 168 ? 9.769 -2.997 -15.265 1.00 92.62 168 THR A C 1
ATOM 1271 O O . THR A 1 168 ? 9.906 -1.999 -15.969 1.00 92.62 168 THR A O 1
ATOM 1274 N N . ALA A 1 169 ? 8.590 -3.565 -15.021 1.00 94.44 169 ALA A N 1
ATOM 1275 C CA . ALA A 1 169 ? 7.299 -3.123 -15.521 1.00 94.44 169 ALA A CA 1
ATOM 1276 C C . ALA A 1 169 ? 6.216 -3.335 -14.445 1.00 94.44 169 ALA A C 1
ATOM 1278 O O . ALA A 1 169 ? 6.460 -4.040 -13.460 1.00 94.44 169 ALA A O 1
ATOM 1279 N N . PRO A 1 170 ? 5.014 -2.751 -14.604 1.00 95.19 170 PRO A N 1
ATOM 1280 C CA . PRO A 1 170 ? 3.910 -2.959 -13.675 1.00 95.19 170 PRO A CA 1
ATOM 1281 C C . PRO A 1 170 ? 3.597 -4.443 -13.480 1.00 95.19 170 PRO A C 1
ATOM 1283 O O . PRO A 1 170 ? 3.576 -5.218 -14.440 1.00 95.19 170 PRO A O 1
ATOM 1286 N N . SER A 1 171 ? 3.321 -4.838 -12.237 1.00 95.81 171 SER A N 1
ATOM 1287 C CA . SER A 1 171 ? 2.868 -6.200 -11.950 1.00 95.81 171 SER A CA 1
ATOM 1288 C C . SER A 1 171 ? 1.446 -6.389 -12.482 1.00 95.81 171 SER A C 1
ATOM 1290 O O . SER A 1 171 ? 0.586 -5.539 -12.260 1.00 95.81 171 SER A O 1
ATOM 1292 N N . VAL A 1 172 ? 1.187 -7.504 -13.164 1.00 95.06 172 VAL A N 1
ATOM 1293 C CA . VAL A 1 172 ? -0.149 -7.864 -13.685 1.00 95.06 172 VAL A CA 1
ATOM 1294 C C . VAL A 1 172 ? -0.845 -8.913 -12.817 1.00 95.06 172 VAL A C 1
ATOM 1296 O O . VAL A 1 172 ? -2.049 -9.126 -12.922 1.00 95.06 172 VAL A O 1
ATOM 1299 N N . GLY A 1 173 ? -0.092 -9.550 -11.924 1.00 94.62 173 GLY A N 1
ATOM 1300 C CA . GLY A 1 173 ? -0.596 -10.508 -10.956 1.00 94.62 173 GLY A CA 1
ATOM 1301 C C . GLY A 1 173 ? 0.548 -11.174 -10.206 1.00 94.62 173 GLY A C 1
ATOM 1302 O O . GLY A 1 173 ? 1.682 -11.214 -10.678 1.00 94.62 173 GLY A O 1
ATOM 1303 N N . PHE A 1 174 ? 0.244 -11.720 -9.035 1.00 96.94 174 PHE A N 1
ATOM 1304 C CA . PHE A 1 174 ? 1.198 -12.504 -8.267 1.00 96.94 174 PHE A CA 1
ATOM 1305 C C . PHE A 1 174 ? 0.501 -13.661 -7.563 1.00 96.94 174 PHE A C 1
ATOM 1307 O O . PHE A 1 174 ? -0.685 -13.605 -7.236 1.00 96.94 174 PHE A O 1
ATOM 1314 N N . ASN A 1 175 ? 1.266 -14.710 -7.299 1.00 95.88 175 ASN A N 1
ATOM 1315 C CA . ASN A 1 175 ? 0.841 -15.872 -6.544 1.00 95.88 175 ASN A CA 1
ATOM 1316 C C . ASN A 1 175 ? 1.791 -16.105 -5.378 1.00 95.88 175 ASN A C 1
ATOM 1318 O O . ASN A 1 175 ? 2.971 -15.764 -5.428 1.00 95.88 175 ASN A O 1
ATOM 1322 N N . VAL A 1 176 ? 1.266 -16.724 -4.326 1.00 95.12 176 VAL A N 1
ATOM 1323 C CA . VAL A 1 176 ? 2.086 -17.223 -3.226 1.00 95.12 176 VAL A CA 1
ATOM 1324 C C . VAL A 1 176 ? 2.119 -18.733 -3.339 1.00 95.12 176 VAL A C 1
ATOM 1326 O O . VAL A 1 176 ? 1.076 -19.382 -3.266 1.00 95.12 176 VAL A O 1
ATOM 1329 N N . VAL A 1 177 ? 3.313 -19.269 -3.552 1.00 93.81 177 VAL A N 1
ATOM 1330 C CA . VAL A 1 177 ? 3.585 -20.704 -3.652 1.00 93.81 177 VAL A CA 1
ATOM 1331 C C . VAL A 1 177 ? 4.393 -21.146 -2.442 1.00 93.81 177 VAL A C 1
ATOM 1333 O O . VAL A 1 177 ? 5.136 -20.352 -1.871 1.00 93.81 177 VAL A O 1
ATOM 1336 N N . TYR A 1 178 ? 4.249 -22.400 -2.028 1.00 91.75 178 TYR A N 1
ATOM 1337 C CA . TYR A 1 178 ? 5.044 -22.959 -0.938 1.00 91.75 178 TYR A CA 1
ATOM 1338 C C . TYR A 1 178 ? 6.158 -23.819 -1.521 1.00 91.75 178 TYR A C 1
ATOM 1340 O O . TYR A 1 178 ? 5.889 -24.763 -2.258 1.00 91.75 178 TYR A O 1
ATOM 1348 N N . ILE A 1 179 ? 7.400 -23.482 -1.183 1.00 90.31 179 ILE A N 1
ATOM 1349 C CA . ILE A 1 179 ? 8.602 -24.232 -1.557 1.00 90.31 179 ILE A CA 1
ATOM 1350 C C . ILE A 1 179 ? 9.323 -24.557 -0.253 1.00 90.31 179 ILE A C 1
ATOM 1352 O O . ILE A 1 179 ? 9.560 -23.660 0.559 1.00 90.31 179 ILE A O 1
ATOM 1356 N N . ASP A 1 180 ? 9.589 -25.840 -0.012 1.00 90.38 180 ASP A N 1
ATOM 1357 C CA . ASP A 1 180 ? 10.189 -26.341 1.233 1.00 90.38 180 ASP A CA 1
ATOM 1358 C C . ASP A 1 180 ? 9.461 -25.851 2.499 1.00 90.38 180 ASP A C 1
ATOM 1360 O O . ASP A 1 180 ? 10.066 -25.428 3.486 1.00 90.38 180 ASP A O 1
ATOM 1364 N N . GLY A 1 181 ? 8.123 -25.837 2.446 1.00 86.44 181 GLY A N 1
ATOM 1365 C CA . GLY A 1 181 ? 7.265 -25.404 3.554 1.00 86.44 181 GLY A CA 1
ATOM 1366 C C . GLY A 1 181 ? 7.264 -23.894 3.825 1.00 86.44 181 GLY A C 1
ATOM 1367 O O . GLY A 1 181 ? 6.601 -23.449 4.761 1.00 86.44 181 GLY A O 1
ATOM 1368 N N . LYS A 1 182 ? 7.959 -23.088 3.013 1.00 88.00 182 LYS A N 1
ATOM 1369 C CA . LYS A 1 182 ? 8.031 -21.629 3.159 1.00 88.00 182 LYS A CA 1
ATOM 1370 C C . LYS A 1 182 ? 7.283 -20.929 2.022 1.00 88.00 182 LYS A C 1
ATOM 1372 O O . LYS A 1 182 ? 7.434 -21.334 0.867 1.00 88.00 182 LYS A O 1
ATOM 1377 N N . PRO A 1 183 ? 6.509 -19.868 2.306 1.00 92.50 183 PRO A N 1
ATOM 1378 C CA . PRO A 1 183 ? 5.884 -19.082 1.253 1.00 92.50 183 PRO A CA 1
ATOM 1379 C C . PRO A 1 183 ? 6.944 -18.350 0.422 1.00 92.50 183 PRO A C 1
ATOM 1381 O O . PRO A 1 183 ? 7.911 -17.792 0.944 1.00 92.50 183 PRO A O 1
ATOM 1384 N N . LYS A 1 184 ? 6.733 -18.344 -0.888 1.00 94.69 184 LYS A N 1
ATOM 1385 C CA . LYS A 1 184 ? 7.501 -17.621 -1.897 1.00 94.69 184 LYS A CA 1
ATOM 1386 C C . LYS A 1 184 ? 6.528 -16.873 -2.795 1.00 94.69 184 LYS A C 1
ATOM 1388 O O . LYS A 1 184 ? 5.446 -17.374 -3.100 1.00 94.69 184 LYS A O 1
ATOM 1393 N N . VAL A 1 185 ? 6.905 -15.669 -3.205 1.00 97.31 185 VAL A N 1
ATOM 1394 C CA . VAL A 1 185 ? 6.075 -14.833 -4.075 1.00 97.31 185 VAL A CA 1
ATOM 1395 C C . VAL A 1 185 ? 6.527 -15.027 -5.512 1.00 97.31 185 VAL A C 1
ATOM 1397 O O . VAL A 1 185 ? 7.685 -14.780 -5.828 1.00 97.31 185 VAL A O 1
ATOM 1400 N N . SER A 1 186 ? 5.615 -15.464 -6.370 1.00 97.00 186 SER A 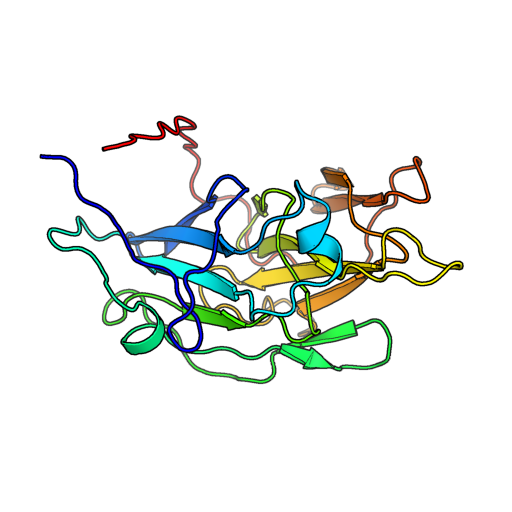N 1
ATOM 1401 C CA . SER A 1 186 ? 5.800 -15.532 -7.816 1.00 97.00 186 SER A CA 1
ATOM 1402 C C . SER A 1 186 ? 5.061 -14.359 -8.448 1.00 97.00 186 SER A C 1
ATOM 1404 O O . SER A 1 186 ? 3.838 -14.282 -8.335 1.00 97.00 186 SER A O 1
ATOM 1406 N N . ASN A 1 187 ? 5.790 -13.429 -9.057 1.00 97.56 187 ASN A N 1
ATOM 1407 C CA . ASN A 1 187 ? 5.243 -12.215 -9.655 1.00 97.56 187 ASN A CA 1
ATOM 1408 C C . ASN A 1 187 ? 5.317 -12.276 -11.183 1.00 97.56 187 ASN A C 1
ATOM 1410 O O . ASN A 1 187 ? 6.291 -12.787 -11.737 1.00 97.56 187 ASN A O 1
ATOM 1414 N N . VAL A 1 188 ? 4.307 -11.725 -11.852 1.00 97.06 188 VAL A N 1
ATOM 1415 C CA . VAL A 1 188 ? 4.267 -11.553 -13.308 1.00 97.06 188 VAL A CA 1
ATOM 1416 C C . VAL A 1 188 ? 4.165 -10.065 -13.608 1.00 97.06 188 VAL A C 1
ATOM 1418 O O . VAL A 1 188 ? 3.370 -9.354 -12.988 1.00 97.06 188 VAL A O 1
ATOM 1421 N N . VAL A 1 189 ? 4.956 -9.595 -14.567 1.00 95.44 189 VAL A N 1
ATOM 1422 C CA . VAL A 1 189 ? 5.038 -8.186 -14.969 1.00 95.44 189 VAL A CA 1
ATOM 1423 C C . VAL A 1 189 ? 4.610 -8.013 -16.426 1.00 95.44 189 VAL A C 1
ATOM 1425 O O . VAL A 1 189 ? 4.598 -8.967 -17.198 1.00 95.44 189 VAL A O 1
ATOM 1428 N N . ALA A 1 190 ? 4.212 -6.800 -16.804 1.00 92.12 190 ALA A N 1
ATOM 1429 C CA . ALA A 1 190 ? 3.609 -6.532 -18.111 1.00 92.12 190 ALA A CA 1
ATOM 1430 C C . ALA A 1 190 ? 4.548 -6.761 -19.316 1.00 92.12 190 ALA A C 1
ATOM 1432 O O . ALA A 1 190 ? 4.064 -6.973 -20.425 1.00 92.12 190 ALA A O 1
ATOM 1433 N N . ASP A 1 191 ? 5.868 -6.714 -19.117 1.00 90.69 191 ASP A N 1
ATOM 1434 C CA . ASP A 1 191 ? 6.891 -6.894 -20.157 1.00 90.69 191 ASP A CA 1
ATOM 1435 C C . ASP A 1 191 ? 7.442 -8.329 -20.243 1.00 90.69 191 ASP A C 1
ATOM 1437 O O . ASP A 1 191 ? 8.146 -8.663 -21.197 1.00 90.69 191 ASP A O 1
ATOM 1441 N N . ASN A 1 192 ? 7.113 -9.193 -19.277 1.00 90.94 192 ASN A N 1
ATOM 1442 C CA . ASN A 1 192 ? 7.566 -10.577 -19.235 1.00 90.94 192 ASN A CA 1
ATOM 1443 C C . ASN A 1 192 ? 6.450 -11.502 -18.718 1.00 90.94 192 ASN A C 1
ATOM 1445 O O . ASN A 1 192 ? 6.145 -11.494 -17.522 1.00 90.94 192 ASN A O 1
ATOM 1449 N N . PRO A 1 193 ? 5.871 -12.353 -19.587 1.00 88.38 193 PRO A N 1
ATOM 1450 C CA . PRO A 1 193 ? 4.772 -13.235 -19.204 1.00 88.38 193 PRO A CA 1
ATOM 1451 C C . PRO A 1 193 ? 5.213 -14.392 -18.297 1.00 88.38 193 PRO A C 1
ATOM 1453 O O . PRO A 1 193 ? 4.358 -15.078 -17.739 1.00 88.38 193 PRO A O 1
ATOM 1456 N N . ASN A 1 194 ? 6.519 -14.638 -18.150 1.00 94.12 194 ASN A N 1
ATOM 1457 C CA . ASN A 1 194 ? 7.027 -15.722 -17.318 1.00 94.12 194 ASN A CA 1
ATOM 1458 C C . ASN A 1 194 ? 7.027 -15.305 -15.840 1.00 94.12 194 ASN A C 1
ATOM 1460 O O . ASN A 1 194 ? 7.697 -14.330 -15.491 1.00 94.12 194 ASN A O 1
ATOM 1464 N N . PRO A 1 195 ? 6.343 -16.046 -14.948 1.00 94.06 195 PRO A N 1
ATOM 1465 C CA . PRO A 1 195 ? 6.380 -15.759 -13.522 1.00 94.06 195 PRO A CA 1
ATOM 1466 C C . PRO A 1 195 ? 7.793 -15.906 -12.951 1.00 94.06 195 PRO A C 1
ATOM 1468 O O . PRO A 1 195 ? 8.446 -16.932 -13.141 1.00 94.06 195 PRO A O 1
ATOM 1471 N N . VAL A 1 196 ? 8.242 -14.905 -12.196 1.00 95.81 196 VAL A N 1
ATOM 1472 C CA . VAL A 1 196 ? 9.557 -14.890 -11.539 1.00 95.81 196 VAL A CA 1
ATOM 1473 C C . VAL A 1 196 ? 9.369 -14.894 -10.027 1.00 95.81 196 VAL A C 1
ATOM 1475 O O . VAL A 1 196 ? 8.501 -14.203 -9.493 1.00 95.81 196 VAL A O 1
ATOM 1478 N N . LEU A 1 197 ? 10.172 -15.690 -9.318 1.00 96.38 197 LEU A N 1
ATOM 1479 C CA . LEU A 1 197 ? 10.193 -15.656 -7.858 1.00 96.38 197 LEU A CA 1
ATOM 1480 C C . LEU A 1 197 ? 10.887 -14.381 -7.378 1.00 96.38 197 LEU A C 1
ATOM 1482 O O . LEU A 1 197 ? 12.040 -14.137 -7.729 1.00 96.38 197 LEU A O 1
ATOM 1486 N N . LEU A 1 198 ? 10.201 -13.600 -6.547 1.00 94.75 198 LEU A N 1
ATOM 1487 C CA . LEU A 1 198 ? 10.815 -12.456 -5.884 1.00 94.75 198 LEU A CA 1
ATOM 1488 C C . LEU A 1 198 ? 11.724 -12.947 -4.747 1.00 94.75 198 LEU A C 1
ATOM 1490 O O . LEU A 1 198 ? 11.275 -13.745 -3.909 1.00 94.75 198 LEU A O 1
ATOM 1494 N N . PRO A 1 199 ? 12.992 -12.509 -4.710 1.00 90.88 199 PRO A N 1
ATOM 1495 C CA . PRO A 1 199 ? 13.928 -12.926 -3.680 1.00 90.88 199 PRO A CA 1
ATOM 1496 C C . PRO A 1 199 ? 13.582 -12.287 -2.330 1.00 90.88 199 PRO A C 1
ATOM 1498 O O . PRO A 1 199 ? 13.079 -11.169 -2.259 1.00 90.88 199 PRO A O 1
ATOM 1501 N N . ASP A 1 200 ? 13.880 -13.008 -1.250 1.00 88.00 200 ASP A N 1
ATOM 1502 C CA . ASP A 1 200 ? 14.003 -12.465 0.111 1.00 88.00 200 ASP A CA 1
ATOM 1503 C C . ASP A 1 200 ? 12.810 -11.666 0.670 1.00 88.00 200 ASP A C 1
ATOM 1505 O O . ASP A 1 200 ? 12.985 -10.814 1.539 1.00 88.00 200 ASP A O 1
ATOM 1509 N N . ILE A 1 201 ? 11.579 -11.974 0.241 1.00 93.56 201 ILE A N 1
ATOM 1510 C CA . ILE A 1 201 ? 10.366 -11.413 0.856 1.00 93.56 201 ILE A CA 1
ATOM 1511 C C . ILE A 1 201 ? 10.189 -11.991 2.277 1.00 93.56 201 ILE A C 1
ATOM 1513 O O . ILE A 1 201 ? 10.032 -13.210 2.423 1.00 93.56 201 ILE A O 1
ATOM 1517 N N . PRO A 1 202 ? 10.198 -11.155 3.333 1.00 93.06 202 PRO A N 1
ATOM 1518 C CA . PRO A 1 202 ? 10.078 -11.608 4.715 1.00 93.06 202 PRO A CA 1
ATOM 1519 C C . PRO A 1 202 ? 8.631 -11.949 5.101 1.00 93.06 202 PRO A C 1
ATOM 1521 O O . PRO A 1 202 ? 7.684 -11.270 4.701 1.00 93.06 202 PRO A O 1
ATOM 1524 N N . PHE A 1 203 ? 8.461 -12.961 5.958 1.00 91.19 203 PHE A N 1
ATOM 1525 C CA . PHE A 1 203 ? 7.175 -13.371 6.536 1.00 91.19 203 PHE A CA 1
ATOM 1526 C C . PHE A 1 203 ? 7.303 -13.512 8.059 1.00 91.19 203 PHE A C 1
ATOM 1528 O O . PHE A 1 203 ? 8.167 -14.245 8.535 1.00 91.19 203 PHE A O 1
ATOM 1535 N N . ALA A 1 204 ? 6.470 -12.799 8.826 1.00 78.44 204 ALA A N 1
ATOM 1536 C CA . ALA A 1 204 ? 6.594 -12.696 10.290 1.00 78.44 204 ALA A CA 1
ATOM 1537 C C . ALA A 1 204 ? 5.832 -13.771 11.095 1.00 78.44 204 ALA A C 1
ATOM 1539 O O . ALA A 1 204 ? 5.996 -13.855 12.310 1.00 78.44 204 ALA A O 1
ATOM 1540 N N . GLY A 1 205 ? 4.948 -14.552 10.469 1.00 68.94 205 GLY A N 1
ATOM 1541 C CA . GLY A 1 205 ? 4.027 -15.469 11.151 1.00 68.94 205 GLY A CA 1
ATOM 1542 C C . GLY A 1 205 ? 4.291 -16.952 10.883 1.00 68.94 205 GLY A C 1
ATOM 1543 O O . GLY A 1 205 ? 4.877 -17.320 9.872 1.00 68.94 205 GLY A O 1
ATOM 1544 N N . SER A 1 206 ? 3.777 -17.814 11.767 1.00 57.66 206 SER A N 1
ATOM 1545 C CA . SER A 1 206 ? 3.883 -19.283 11.696 1.00 57.66 206 SER A CA 1
ATOM 1546 C C . SER A 1 206 ? 2.613 -20.002 11.201 1.00 57.66 206 SER A C 1
ATOM 1548 O O . SER A 1 206 ? 2.518 -21.219 11.297 1.00 57.66 206 SER A O 1
ATOM 1550 N N . GLY A 1 207 ? 1.629 -19.281 10.648 1.00 50.53 207 GLY A N 1
ATOM 1551 C CA . GLY A 1 207 ? 0.435 -19.879 10.018 1.00 50.53 207 GLY A CA 1
ATOM 1552 C C . GLY A 1 207 ? -0.822 -19.949 10.885 1.00 50.53 207 GLY A C 1
ATOM 1553 O O . GLY A 1 207 ? -1.859 -20.386 10.403 1.00 50.53 207 GLY A O 1
ATOM 1554 N N . THR A 1 208 ? -0.785 -19.460 12.125 1.00 44.47 208 THR A N 1
ATOM 1555 C CA . THR A 1 208 ? -1.895 -19.565 13.095 1.00 44.47 208 THR A CA 1
ATOM 1556 C C . THR A 1 208 ? -2.910 -18.406 13.054 1.00 44.47 208 THR A C 1
ATOM 1558 O O . THR A 1 208 ? -3.719 -18.254 13.966 1.00 44.47 208 THR A O 1
ATOM 1561 N N . GLY A 1 209 ? -2.877 -17.563 12.015 1.00 54.25 209 GLY A N 1
ATOM 1562 C CA . GLY A 1 209 ? -3.719 -16.363 11.889 1.00 54.25 209 GLY A CA 1
ATOM 1563 C C . GLY A 1 209 ? -5.097 -16.586 11.247 1.00 54.25 209 GLY A C 1
ATOM 1564 O O . GLY A 1 209 ? -5.424 -17.686 10.813 1.00 54.25 209 GLY A O 1
ATOM 1565 N N . PHE A 1 210 ? -5.883 -15.503 11.186 1.00 46.59 210 PHE A N 1
ATOM 1566 C CA . PHE A 1 210 ? -7.237 -15.369 10.616 1.00 46.59 210 PHE A CA 1
ATOM 1567 C C . PHE A 1 210 ? -7.536 -16.309 9.425 1.00 46.59 210 PHE A C 1
ATOM 1569 O O . PHE A 1 210 ? -6.933 -16.188 8.364 1.00 46.59 210 PHE A O 1
ATOM 1576 N N . GLN A 1 211 ? -8.492 -17.230 9.605 1.00 51.00 211 GLN A N 1
ATOM 1577 C CA . GLN A 1 211 ? -8.812 -18.316 8.657 1.00 51.00 211 GLN A CA 1
ATOM 1578 C C . GLN A 1 211 ? -10.055 -18.048 7.783 1.00 51.00 211 GLN A C 1
ATOM 1580 O O . GLN A 1 211 ? -10.443 -18.900 6.988 1.00 51.00 211 GLN A O 1
ATOM 1585 N N . VAL A 1 212 ? -10.733 -16.902 7.937 1.00 47.81 212 VAL A N 1
ATOM 1586 C CA . VAL A 1 212 ? -12.080 -16.695 7.369 1.00 47.81 212 VAL A CA 1
ATOM 1587 C C . VAL A 1 212 ? -12.120 -15.480 6.444 1.00 47.81 212 VAL A C 1
ATOM 1589 O O . VAL A 1 212 ? -12.270 -14.354 6.901 1.00 47.81 212 VAL A O 1
ATOM 1592 N N . LYS A 1 213 ? -12.065 -15.684 5.124 1.00 51.56 213 LYS A N 1
ATOM 1593 C CA . LYS A 1 213 ? -12.268 -14.609 4.135 1.00 51.56 213 LYS A CA 1
ATOM 1594 C C . LYS A 1 213 ? -13.728 -14.606 3.666 1.00 51.56 213 LYS A C 1
ATOM 1596 O O . LYS A 1 213 ? -14.172 -15.567 3.047 1.00 51.56 213 LYS A O 1
ATOM 1601 N N . ARG A 1 214 ? -14.492 -13.540 3.945 1.00 49.31 214 ARG A N 1
ATOM 1602 C CA . ARG A 1 214 ? -15.754 -13.259 3.232 1.00 49.31 214 ARG A CA 1
ATOM 1603 C C . ARG A 1 214 ? -15.480 -12.225 2.148 1.00 49.31 214 ARG A C 1
ATOM 1605 O O . ARG A 1 214 ? -15.059 -11.115 2.451 1.00 49.31 214 ARG A O 1
ATOM 1612 N N . SER A 1 215 ? -15.745 -12.604 0.905 1.00 47.47 215 SER A N 1
ATOM 1613 C CA . SER A 1 215 ? -15.576 -11.765 -0.279 1.00 47.47 215 SER A CA 1
ATOM 1614 C C . SER A 1 215 ? -16.949 -11.404 -0.840 1.00 47.47 215 SER A C 1
ATOM 1616 O O . SER A 1 215 ? -17.470 -12.125 -1.681 1.00 47.47 215 SER A O 1
ATOM 1618 N N . ILE A 1 216 ? -17.553 -10.315 -0.362 1.00 55.62 216 ILE A N 1
ATOM 1619 C CA . ILE A 1 216 ? -18.638 -9.635 -1.084 1.00 55.62 216 ILE A CA 1
ATOM 1620 C C . ILE A 1 216 ? -18.424 -8.124 -0.998 1.00 55.62 216 ILE A C 1
ATOM 1622 O O . ILE A 1 216 ? -18.306 -7.571 0.092 1.00 55.62 216 ILE A O 1
ATOM 1626 N N . TRP A 1 217 ? -18.365 -7.475 -2.159 1.00 52.38 217 TRP A N 1
ATOM 1627 C CA . TRP A 1 217 ? -18.379 -6.022 -2.305 1.00 52.38 217 TRP A CA 1
ATOM 1628 C C . TRP A 1 217 ? -19.657 -5.634 -3.040 1.00 52.38 217 TRP A C 1
ATOM 1630 O O . TRP A 1 217 ? -20.038 -6.298 -4.004 1.00 52.38 217 TRP A O 1
ATOM 1640 N N . ARG A 1 218 ? -20.328 -4.576 -2.581 1.00 47.12 218 ARG A N 1
ATOM 1641 C CA . ARG A 1 218 ? -21.445 -3.972 -3.306 1.00 47.12 218 ARG A CA 1
ATOM 1642 C C . ARG A 1 218 ? -21.229 -2.473 -3.357 1.00 47.12 218 ARG A C 1
ATOM 1644 O O . ARG A 1 218 ? -21.182 -1.815 -2.322 1.00 47.12 218 ARG A O 1
ATOM 1651 N N . GLU A 1 219 ? -21.087 -1.967 -4.568 1.00 40.78 219 GLU A N 1
ATOM 1652 C CA . GLU A 1 219 ? -21.160 -0.543 -4.850 1.00 40.78 219 GLU A CA 1
ATOM 1653 C C . GLU A 1 219 ? -22.617 -0.088 -4.684 1.00 40.78 219 GLU A C 1
ATOM 1655 O O . GLU A 1 219 ? -23.544 -0.774 -5.126 1.00 40.78 219 GLU A O 1
ATOM 1660 N N . ILE A 1 220 ? -22.827 1.024 -3.981 1.00 40.84 220 ILE A N 1
ATOM 1661 C CA . ILE A 1 220 ? -24.130 1.682 -3.880 1.00 40.84 220 ILE A CA 1
ATOM 1662 C C . ILE A 1 220 ? -23.914 3.101 -4.385 1.00 40.84 220 ILE A C 1
ATOM 1664 O O . ILE A 1 220 ? -23.196 3.879 -3.757 1.00 40.84 220 ILE A O 1
ATOM 1668 N N . THR A 1 221 ? -24.495 3.399 -5.538 1.00 53.56 221 THR A N 1
ATOM 1669 C CA . THR A 1 221 ? -24.645 4.755 -6.051 1.00 53.56 221 THR A CA 1
ATOM 1670 C C . THR A 1 221 ? -25.891 5.374 -5.413 1.00 53.56 221 THR A C 1
ATOM 1672 O O . THR A 1 221 ? -26.948 4.740 -5.392 1.00 53.56 221 THR A O 1
ATOM 1675 N N . GLU A 1 222 ? -25.749 6.573 -4.843 1.00 45.75 222 GLU A N 1
ATOM 1676 C CA . GLU A 1 222 ? -26.868 7.472 -4.511 1.00 45.75 222 GLU A CA 1
ATOM 1677 C C . GLU A 1 222 ? -27.067 8.472 -5.649 1.00 45.75 222 GLU A C 1
ATOM 1679 O O . GLU A 1 222 ? -26.037 8.937 -6.197 1.00 45.75 222 GLU A O 1
#

Radius of gyration: 17.0 Å; Cα contacts (8 Å, |Δi|>4): 524; chains: 1; bounding box: 48×44×47 Å

Solvent-accessible surface area (backbone atoms only — not comparable to full-atom values): 12789 Å² total; per-residue (Å²): 137,91,74,67,67,64,42,58,62,48,98,87,42,77,48,50,68,68,39,66,64,41,80,47,75,49,97,90,36,40,28,47,30,42,45,17,17,68,78,86,53,79,68,42,53,70,48,57,68,74,20,36,39,37,34,37,57,51,80,78,74,90,64,58,38,74,54,51,76,84,61,28,42,73,38,44,58,36,80,58,66,94,53,31,25,20,47,62,54,84,65,84,58,50,67,90,86,41,43,32,30,33,34,56,49,77,54,77,31,23,24,23,66,51,61,51,49,80,47,41,59,19,32,39,37,44,26,33,28,47,35,86,42,93,91,34,64,67,16,26,16,36,47,30,39,25,19,68,76,52,65,35,36,38,73,46,90,78,77,50,51,57,26,31,40,59,39,88,24,27,63,77,50,70,47,80,45,73,57,97,88,38,79,41,45,33,40,24,30,76,85,40,90,65,70,40,74,57,78,89,72,69,62,66,49,92,71,87,66,92,87,81,88,84,90,83,88,79,90,81,88,130

Nearest PDB structures (foldseek):
  5hxb-assembly2_B  TM=2.862E-01  e=9.315E-01  Homo sapiens
  6ojw-assembly1_B  TM=3.036E-01  e=1.845E+00  Sphingomonas paucimobilis
  8jpc-assembly1_G  TM=3.309E-01  e=8.474E+00  Bos taurus